Protein AF-A0A961W4B4-F1 (afdb_monomer_lite)

Foldseek 3Di:
DDDDDDPPPQPPVNVVVVLVVLVVDPVSVVVVVVVVVVVVVVVVVVVVVVVVVVVVVVVVVLCDVVLVVVLVVLVVVLVVLVVVQVVLLVVDDDDDDDCSRVVSLVVLLVVLVVLVVVLVVLLVVLVVLLVVLVVCVVVPHDVVVSVVSPVVSVVSVVVSVVVNVVSVVVNVVSVVSVVSNVVSVLVNCVSVVHPDDDPPPPDDDDD

Radius of gyration: 41.75 Å; chains: 1; bounding box: 86×38×118 Å

pLDDT: mean 77.7, std 14.87, range [37.34, 97.12]

Structure (mmCIF, N/CA/C/O backbone):
data_AF-A0A961W4B4-F1
#
_entry.id   AF-A0A961W4B4-F1
#
loop_
_atom_site.group_PDB
_atom_site.id
_atom_site.type_symbol
_atom_site.label_atom_id
_atom_site.label_alt_id
_atom_site.label_comp_id
_atom_site.label_asym_id
_atom_site.label_entity_id
_atom_site.label_seq_id
_atom_site.pdbx_PDB_ins_code
_atom_site.Cartn_x
_atom_site.Cartn_y
_atom_site.Cartn_z
_atom_site.occupancy
_atom_site.B_iso_or_equiv
_atom_site.auth_seq_id
_atom_site.auth_comp_id
_atom_site.auth_asym_id
_atom_site.auth_atom_id
_atom_site.pdbx_PDB_model_num
ATOM 1 N N . MET A 1 1 ? 47.762 -20.958 -70.626 1.00 39.66 1 MET A N 1
ATOM 2 C CA . MET A 1 1 ? 48.787 -20.246 -69.842 1.00 39.66 1 MET A CA 1
ATOM 3 C C . MET A 1 1 ? 48.505 -18.766 -70.001 1.00 39.66 1 MET A C 1
ATOM 5 O O . MET A 1 1 ? 48.803 -18.227 -71.054 1.00 39.66 1 MET A O 1
ATOM 9 N N . SER A 1 2 ? 47.820 -18.161 -69.032 1.00 39.00 2 SER A N 1
ATOM 10 C CA . SER A 1 2 ? 47.688 -16.706 -68.945 1.00 39.00 2 SER A CA 1
ATOM 11 C C . SER A 1 2 ? 48.306 -16.331 -67.612 1.00 39.00 2 SER A C 1
ATOM 13 O O . SER A 1 2 ? 47.874 -16.807 -66.566 1.00 39.00 2 SER A O 1
ATOM 15 N N . GLU A 1 3 ? 49.418 -15.629 -67.722 1.00 40.44 3 GLU A N 1
ATOM 16 C CA . GLU A 1 3 ? 50.390 -15.330 -66.686 1.00 40.44 3 GLU A CA 1
ATOM 17 C C . GLU A 1 3 ? 49.779 -14.359 -65.671 1.00 40.44 3 GLU A C 1
ATOM 19 O O . GLU A 1 3 ? 49.329 -13.267 -66.020 1.00 40.44 3 GLU A O 1
ATOM 24 N N . THR A 1 4 ? 49.699 -14.792 -64.415 1.00 46.00 4 THR A N 1
ATOM 25 C CA . THR A 1 4 ? 49.288 -13.960 -63.286 1.00 46.00 4 THR A CA 1
ATOM 26 C C . THR A 1 4 ? 50.386 -12.923 -63.053 1.00 46.00 4 THR A C 1
ATOM 28 O O . THR A 1 4 ? 51.449 -13.259 -62.536 1.00 46.00 4 THR A O 1
ATOM 31 N N . LEU A 1 5 ? 50.160 -11.676 -63.474 1.00 45.50 5 LEU A N 1
ATOM 32 C CA . LEU A 1 5 ? 51.069 -10.561 -63.193 1.00 45.50 5 LEU A CA 1
ATOM 33 C C . LEU A 1 5 ? 51.253 -10.427 -61.668 1.00 45.50 5 LEU A C 1
ATOM 35 O O . LEU A 1 5 ? 50.253 -10.403 -60.944 1.00 45.50 5 LEU A O 1
ATOM 39 N N . PRO A 1 6 ? 52.496 -10.361 -61.160 1.00 45.75 6 PRO A N 1
ATOM 40 C CA . PRO A 1 6 ? 52.741 -10.220 -59.735 1.00 45.75 6 PRO A CA 1
ATOM 41 C C . PRO A 1 6 ? 52.265 -8.838 -59.278 1.00 45.75 6 PRO A C 1
ATOM 43 O O . PRO A 1 6 ? 52.541 -7.828 -59.923 1.00 45.75 6 PRO A O 1
ATOM 46 N N . ALA A 1 7 ? 51.543 -8.794 -58.159 1.00 50.56 7 ALA A N 1
ATOM 47 C CA . ALA A 1 7 ? 51.230 -7.554 -57.463 1.00 50.56 7 ALA A CA 1
ATOM 48 C C . ALA A 1 7 ? 52.527 -6.996 -56.854 1.00 50.56 7 ALA A C 1
ATOM 50 O O . ALA A 1 7 ? 52.853 -7.258 -55.698 1.00 50.56 7 ALA A O 1
ATOM 51 N N . THR A 1 8 ? 53.309 -6.287 -57.663 1.00 54.06 8 THR A N 1
ATOM 52 C CA . THR A 1 8 ? 54.471 -5.533 -57.200 1.00 54.06 8 THR A CA 1
ATOM 53 C C . THR A 1 8 ? 53.948 -4.390 -56.340 1.00 54.06 8 THR A C 1
ATOM 55 O O . THR A 1 8 ? 53.218 -3.529 -56.828 1.00 54.06 8 THR A O 1
ATOM 58 N N . THR A 1 9 ? 54.282 -4.385 -55.053 1.00 53.09 9 THR A N 1
ATOM 59 C CA . THR A 1 9 ? 54.107 -3.214 -54.193 1.00 53.09 9 THR A CA 1
ATOM 60 C C . THR A 1 9 ? 55.017 -2.117 -54.735 1.00 53.09 9 THR A C 1
ATOM 62 O O . THR A 1 9 ? 56.206 -2.092 -54.425 1.00 53.09 9 THR A O 1
ATOM 65 N N . VAL A 1 10 ? 54.490 -1.280 -55.628 1.00 62.38 10 VAL A N 1
ATOM 66 C CA . VAL A 1 10 ? 55.180 -0.087 -56.127 1.00 62.38 10 VAL A CA 1
ATOM 67 C C . VAL A 1 10 ? 55.531 0.757 -54.901 1.00 62.38 10 VAL A C 1
ATOM 69 O O . VAL A 1 10 ? 54.637 1.085 -54.120 1.00 62.38 10 VAL A O 1
ATOM 72 N N . SER A 1 11 ? 56.823 1.026 -54.684 1.00 78.00 11 SER A N 1
ATOM 73 C CA . SER A 1 11 ? 57.262 1.920 -53.607 1.00 78.00 11 SER A CA 1
ATOM 74 C C . SER A 1 11 ? 56.666 3.312 -53.834 1.00 78.00 11 SER A C 1
ATOM 76 O O . SER A 1 11 ? 56.439 3.705 -54.978 1.00 78.00 11 SER A O 1
ATOM 78 N N . GLU A 1 12 ? 56.431 4.082 -52.772 1.00 74.81 12 GLU A N 1
ATOM 79 C CA . GLU A 1 12 ? 55.959 5.472 -52.886 1.00 74.81 12 GLU A CA 1
ATOM 80 C C . GLU A 1 12 ? 56.907 6.314 -53.769 1.00 74.81 12 GLU A C 1
ATOM 82 O O . GLU A 1 12 ? 56.460 7.134 -54.572 1.00 74.81 12 GLU A O 1
ATOM 87 N N . ASP A 1 13 ? 58.206 5.995 -53.733 1.00 79.00 13 ASP A N 1
ATOM 88 C CA . ASP A 1 13 ? 59.237 6.590 -54.592 1.00 79.00 13 ASP A CA 1
ATOM 89 C C . ASP A 1 13 ? 59.082 6.205 -56.078 1.00 79.00 13 ASP A C 1
ATOM 91 O O . ASP A 1 13 ? 59.211 7.052 -56.964 1.00 79.00 13 ASP A O 1
ATOM 95 N N . ASP A 1 14 ? 58.764 4.939 -56.372 1.00 81.12 14 ASP A N 1
ATOM 96 C CA . ASP A 1 14 ? 58.536 4.464 -57.746 1.00 81.12 14 ASP A CA 1
ATOM 97 C C . ASP A 1 14 ? 57.261 5.082 -58.331 1.00 81.12 14 ASP A C 1
ATOM 99 O O . ASP A 1 14 ? 57.201 5.420 -59.516 1.00 81.12 14 ASP A O 1
ATOM 103 N N . PHE A 1 15 ? 56.243 5.267 -57.488 1.00 82.31 15 PHE A N 1
ATOM 104 C CA . PHE A 1 15 ? 55.011 5.946 -57.861 1.00 82.31 15 PHE A CA 1
ATOM 105 C C . PHE A 1 15 ? 55.282 7.403 -58.252 1.00 82.31 15 PHE A C 1
ATOM 107 O O . PHE A 1 15 ? 54.847 7.826 -59.323 1.00 82.31 15 PHE A O 1
ATOM 114 N N . ALA A 1 16 ? 56.052 8.142 -57.446 1.00 83.88 16 ALA A N 1
ATOM 115 C CA . ALA A 1 16 ? 56.395 9.537 -57.722 1.00 83.88 16 ALA A CA 1
ATOM 116 C C . ALA A 1 16 ? 57.195 9.700 -59.029 1.00 83.88 16 ALA A C 1
ATOM 118 O O . ALA A 1 16 ? 56.953 10.633 -59.799 1.00 83.88 16 ALA A O 1
ATOM 119 N N . LEU A 1 17 ? 58.116 8.774 -59.322 1.00 87.88 17 LEU A N 1
ATOM 120 C CA . LEU A 1 17 ? 58.876 8.771 -60.579 1.00 87.88 17 LEU A CA 1
ATOM 121 C C . LEU A 1 17 ? 57.976 8.535 -61.800 1.00 87.88 17 LEU A C 1
ATOM 123 O O . LEU A 1 17 ? 58.119 9.211 -62.822 1.00 87.88 17 LEU A O 1
ATOM 127 N N . ILE A 1 18 ? 57.033 7.596 -61.697 1.00 84.25 18 ILE A N 1
ATOM 128 C CA . ILE A 1 18 ? 56.069 7.309 -62.765 1.00 84.25 18 ILE A CA 1
ATOM 129 C C . ILE A 1 18 ? 55.096 8.480 -62.939 1.00 84.25 18 ILE A C 1
ATOM 131 O O . ILE A 1 18 ? 54.813 8.878 -64.069 1.00 84.25 18 ILE A O 1
ATOM 135 N N . GLU A 1 19 ? 54.612 9.065 -61.845 1.00 84.12 19 GLU A N 1
ATOM 136 C CA . GLU A 1 19 ? 53.748 10.243 -61.870 1.00 84.12 19 GLU A CA 1
ATOM 137 C C . GLU A 1 19 ? 54.438 11.416 -62.575 1.00 84.12 19 GLU A C 1
ATOM 139 O O . GLU A 1 19 ? 53.857 12.004 -63.490 1.00 84.12 19 GLU A O 1
ATOM 144 N N . ALA A 1 20 ? 55.696 11.704 -62.225 1.00 87.06 20 ALA A N 1
ATOM 145 C CA . ALA A 1 20 ? 56.485 12.753 -62.863 1.00 87.06 20 ALA A CA 1
ATOM 146 C C . ALA A 1 20 ? 56.600 12.534 -64.381 1.00 87.06 20 ALA A C 1
ATOM 148 O O . ALA A 1 20 ? 56.299 13.444 -65.154 1.00 87.06 20 ALA A O 1
ATOM 149 N N . ALA A 1 21 ? 56.934 11.313 -64.814 1.00 88.94 21 ALA A N 1
ATOM 150 C CA . ALA A 1 21 ? 57.048 10.966 -66.232 1.00 88.94 21 ALA A CA 1
ATOM 151 C C . ALA A 1 21 ? 55.710 11.092 -66.990 1.00 88.94 21 ALA A C 1
ATOM 153 O O . ALA A 1 21 ? 55.662 11.554 -68.131 1.00 88.94 21 ALA A O 1
ATOM 154 N N . VAL A 1 22 ? 54.591 10.716 -66.363 1.00 88.50 22 VAL A N 1
ATOM 155 C CA . VAL A 1 22 ? 53.252 10.848 -66.960 1.00 88.50 22 VAL A CA 1
ATOM 156 C C . VAL A 1 22 ? 52.845 12.326 -67.064 1.00 88.50 22 VAL A C 1
ATOM 158 O O . VAL A 1 22 ? 52.266 12.733 -68.077 1.00 88.50 22 VAL A O 1
ATOM 161 N N . MET A 1 23 ? 53.197 13.150 -66.073 1.00 88.06 23 MET A N 1
ATOM 162 C CA . MET A 1 23 ? 52.884 14.583 -66.025 1.00 88.06 23 MET A CA 1
ATOM 163 C C . MET A 1 23 ? 53.633 15.427 -67.068 1.00 88.06 23 MET A C 1
ATOM 165 O O . MET A 1 23 ? 53.157 16.518 -67.399 1.00 88.06 23 MET A O 1
ATOM 169 N N . GLU A 1 24 ? 54.741 14.943 -67.641 1.00 91.31 24 GLU A N 1
ATOM 170 C CA . GLU A 1 24 ? 55.464 15.633 -68.724 1.00 91.31 24 GLU A CA 1
ATOM 171 C C . GLU A 1 24 ? 54.602 15.783 -69.988 1.00 91.31 24 GLU A C 1
ATOM 173 O O . GLU A 1 24 ? 54.614 16.821 -70.659 1.00 91.31 24 GLU A O 1
ATOM 178 N N . THR A 1 25 ? 53.768 14.784 -70.284 1.00 93.00 25 THR A N 1
ATOM 179 C CA . THR A 1 25 ? 52.943 14.767 -71.498 1.00 93.00 25 THR A CA 1
ATOM 180 C C . THR A 1 25 ? 51.547 15.342 -71.263 1.00 93.00 25 THR A C 1
ATOM 182 O O . THR A 1 25 ? 50.919 15.133 -70.226 1.00 93.00 25 THR A O 1
ATOM 185 N N . GLU A 1 26 ? 50.996 16.030 -72.265 1.00 85.06 26 GLU A N 1
ATOM 186 C CA . GLU A 1 26 ? 49.623 16.559 -72.205 1.00 85.06 26 GLU A CA 1
ATOM 187 C C . GLU A 1 26 ? 48.575 15.448 -72.034 1.00 85.06 26 GLU A C 1
ATOM 189 O O . GLU A 1 26 ? 47.623 15.578 -71.264 1.00 85.06 26 GLU A O 1
ATOM 194 N N . ARG A 1 27 ? 48.807 14.304 -72.684 1.00 88.69 27 ARG A N 1
ATOM 195 C CA . ARG A 1 27 ? 47.943 13.124 -72.605 1.00 88.69 27 ARG A CA 1
ATOM 196 C C . ARG A 1 27 ? 47.999 12.441 -71.235 1.00 88.69 27 ARG A C 1
ATOM 198 O O . ARG A 1 27 ? 46.972 11.948 -70.772 1.00 88.69 27 ARG A O 1
ATOM 205 N N . GLY A 1 28 ? 49.160 12.429 -70.582 1.00 88.56 28 GLY A N 1
ATOM 206 C CA . GLY A 1 28 ? 49.313 11.878 -69.237 1.00 88.56 28 GLY A CA 1
ATOM 207 C C . GLY A 1 28 ? 48.654 12.745 -68.163 1.00 88.56 28 GLY A C 1
ATOM 208 O O . GLY A 1 28 ? 47.918 12.215 -67.332 1.00 88.56 28 GLY A O 1
ATOM 209 N N . ARG A 1 29 ? 48.779 14.077 -68.252 1.00 89.25 29 ARG A N 1
ATOM 210 C CA . ARG A 1 29 ? 48.036 15.013 -67.383 1.00 89.25 29 ARG A CA 1
ATOM 211 C C . ARG A 1 29 ? 46.521 14.828 -67.487 1.00 89.25 29 ARG A C 1
ATOM 213 O O . ARG A 1 29 ? 45.832 14.779 -66.470 1.00 89.25 29 ARG A O 1
ATOM 220 N N . TRP A 1 30 ? 45.997 14.683 -68.707 1.00 91.12 30 TRP A N 1
ATOM 221 C CA . TRP A 1 30 ? 44.571 14.414 -68.925 1.00 91.12 30 TRP A CA 1
ATOM 222 C C . TRP A 1 30 ? 44.133 13.068 -68.328 1.00 91.12 30 TRP A C 1
ATOM 224 O O . TRP A 1 30 ? 43.097 12.998 -67.668 1.00 91.12 30 TRP A O 1
ATOM 234 N N . PHE A 1 31 ? 44.932 12.008 -68.511 1.00 90.12 31 PHE A N 1
ATOM 235 C CA . PHE A 1 31 ? 44.640 10.685 -67.957 1.00 90.12 31 PHE A CA 1
ATOM 236 C C . PHE A 1 31 ? 44.588 10.704 -66.427 1.00 90.12 31 PHE A C 1
ATOM 238 O O . PHE A 1 31 ? 43.632 10.184 -65.861 1.00 90.12 31 PHE A O 1
ATOM 245 N N . LEU A 1 32 ? 45.557 11.339 -65.759 1.00 88.81 32 LEU A N 1
ATOM 246 C CA . LEU A 1 32 ? 45.573 11.457 -64.297 1.00 88.81 32 LEU A CA 1
ATOM 247 C C . LEU A 1 32 ? 44.388 12.278 -63.776 1.00 88.81 32 LEU A C 1
ATOM 249 O O . LEU A 1 32 ? 43.757 11.886 -62.796 1.00 88.81 32 LEU A O 1
ATOM 253 N N . ALA A 1 33 ? 44.025 13.368 -64.457 1.00 85.12 33 ALA A N 1
ATOM 254 C CA . ALA A 1 33 ? 42.853 14.165 -64.099 1.00 85.12 33 ALA A CA 1
ATOM 255 C C . ALA A 1 33 ? 41.546 13.357 -64.206 1.00 85.12 33 ALA A C 1
ATOM 257 O O . ALA A 1 33 ? 40.710 13.396 -63.298 1.00 85.12 33 ALA A O 1
ATOM 258 N N . GLU A 1 34 ? 41.378 12.590 -65.286 1.00 87.06 34 GLU A N 1
ATOM 259 C CA . GLU A 1 34 ? 40.200 11.744 -65.497 1.00 87.06 34 GLU A CA 1
ATOM 260 C C . GLU A 1 34 ? 40.192 10.520 -64.565 1.00 87.06 34 GLU A C 1
ATOM 262 O O . GLU A 1 34 ? 39.139 10.157 -64.038 1.00 87.06 34 GLU A O 1
ATOM 267 N N . TYR A 1 35 ? 41.354 9.920 -64.295 1.00 84.31 35 TYR A N 1
ATOM 268 C CA . TYR A 1 35 ? 41.519 8.831 -63.330 1.00 84.31 35 TYR A CA 1
ATOM 269 C C . TYR A 1 35 ? 41.163 9.294 -61.915 1.00 84.31 35 TYR A C 1
ATOM 271 O O . TYR A 1 35 ? 40.318 8.681 -61.267 1.00 84.31 35 TYR A O 1
ATOM 279 N N . ALA A 1 36 ? 41.699 10.434 -61.469 1.00 84.06 36 ALA A N 1
ATOM 280 C CA . ALA A 1 36 ? 41.374 11.020 -60.172 1.00 84.06 36 ALA A CA 1
ATOM 281 C C . ALA A 1 36 ? 39.883 11.381 -60.063 1.00 84.06 36 ALA A C 1
ATOM 283 O O . ALA A 1 36 ? 39.277 11.192 -59.010 1.00 84.06 36 ALA A O 1
ATOM 284 N N . ARG A 1 37 ? 39.257 11.867 -61.146 1.00 83.00 37 ARG A N 1
ATOM 285 C CA . ARG A 1 37 ? 37.809 12.129 -61.178 1.00 83.00 37 ARG A CA 1
ATOM 286 C C . ARG A 1 37 ? 37.002 10.844 -60.987 1.00 83.00 37 ARG A C 1
ATOM 288 O O . ARG A 1 37 ? 36.097 10.825 -60.158 1.00 83.00 37 ARG A O 1
ATOM 295 N N . ARG A 1 38 ? 37.324 9.777 -61.725 1.00 82.62 38 ARG A N 1
ATOM 296 C CA . ARG A 1 38 ? 36.629 8.480 -61.630 1.00 82.62 38 ARG A CA 1
ATOM 297 C C . ARG A 1 38 ? 36.851 7.797 -60.285 1.00 82.62 38 ARG A C 1
ATOM 299 O O . ARG A 1 38 ? 35.891 7.269 -59.733 1.00 82.62 38 ARG A O 1
ATOM 306 N N . ASN A 1 39 ? 38.066 7.862 -59.741 1.00 81.12 39 ASN A N 1
ATOM 307 C CA . ASN A 1 39 ? 38.369 7.285 -58.436 1.00 81.12 39 ASN A CA 1
ATOM 308 C C . ASN A 1 39 ? 37.601 8.001 -57.320 1.00 81.12 39 ASN A C 1
ATOM 310 O O . ASN A 1 39 ? 36.941 7.339 -56.536 1.00 81.12 39 ASN A O 1
ATOM 314 N N . ARG A 1 40 ? 37.546 9.345 -57.327 1.00 81.62 40 ARG A N 1
ATOM 315 C CA . ARG A 1 40 ? 36.730 10.108 -56.361 1.00 81.62 40 ARG A CA 1
ATOM 316 C C . ARG A 1 40 ? 35.250 9.727 -56.395 1.00 81.62 40 ARG A C 1
ATOM 318 O O . ARG A 1 40 ? 34.621 9.656 -55.343 1.00 81.62 40 ARG A O 1
ATOM 325 N N . HIS A 1 41 ? 34.685 9.490 -57.581 1.00 76.31 41 HIS A N 1
ATOM 326 C CA . HIS A 1 41 ? 33.308 9.005 -57.697 1.00 76.31 41 HIS A CA 1
ATOM 327 C C . HIS A 1 41 ? 33.149 7.604 -57.086 1.00 76.31 41 HIS A C 1
ATOM 329 O O . HIS A 1 41 ? 32.233 7.402 -56.299 1.00 76.31 41 HIS A O 1
ATOM 335 N N . ALA A 1 42 ? 34.057 6.667 -57.376 1.00 78.50 42 ALA A N 1
ATOM 336 C CA . ALA A 1 42 ? 34.021 5.318 -56.802 1.00 78.50 42 ALA A CA 1
ATOM 337 C C . ALA A 1 42 ? 34.207 5.309 -55.270 1.00 78.50 42 ALA A C 1
ATOM 339 O O . ALA A 1 42 ? 33.522 4.567 -54.562 1.00 78.50 42 ALA A O 1
ATOM 340 N N . ASP A 1 43 ? 35.084 6.170 -54.750 1.00 82.88 43 ASP A N 1
ATOM 341 C CA . ASP A 1 43 ? 35.302 6.348 -53.312 1.00 82.88 43 ASP A CA 1
ATOM 342 C C . ASP A 1 43 ? 34.042 6.919 -52.640 1.00 82.88 43 ASP A C 1
ATOM 344 O O . ASP A 1 43 ? 33.636 6.454 -51.574 1.00 82.88 43 ASP A O 1
ATOM 348 N N . THR A 1 44 ? 33.369 7.871 -53.297 1.00 84.31 44 THR A N 1
ATOM 349 C CA . THR A 1 44 ? 32.108 8.456 -52.810 1.00 84.31 44 THR A CA 1
ATOM 350 C C . THR A 1 44 ? 30.998 7.407 -52.748 1.00 84.31 44 THR A C 1
ATOM 352 O O . THR A 1 44 ? 30.345 7.287 -51.717 1.00 84.31 44 THR A O 1
ATOM 355 N N . GLU A 1 45 ? 30.823 6.594 -53.793 1.00 85.56 45 GLU A N 1
ATOM 356 C CA . GLU A 1 45 ? 29.852 5.486 -53.804 1.00 85.56 45 GLU A CA 1
ATOM 357 C C . GLU A 1 45 ? 30.144 4.453 -52.706 1.00 85.56 45 GLU A C 1
ATOM 359 O O . GLU A 1 45 ? 29.238 3.952 -52.040 1.00 85.56 45 GLU A O 1
ATOM 364 N N . THR A 1 46 ? 31.425 4.169 -52.452 1.00 88.81 46 THR A N 1
ATOM 365 C CA . THR A 1 46 ? 31.838 3.248 -51.385 1.00 88.81 46 THR A CA 1
ATOM 366 C C . THR A 1 46 ? 31.482 3.794 -50.000 1.00 88.81 46 THR A C 1
ATOM 368 O O . THR A 1 46 ? 31.013 3.041 -49.141 1.00 88.81 46 THR A O 1
ATOM 371 N N . ILE A 1 47 ? 31.677 5.099 -49.779 1.00 87.44 47 ILE A N 1
ATOM 372 C CA . ILE A 1 47 ? 31.308 5.780 -48.533 1.00 87.44 47 ILE A CA 1
ATOM 373 C C . ILE A 1 47 ? 29.788 5.829 -48.378 1.00 87.44 47 ILE A C 1
ATOM 375 O O . ILE A 1 47 ? 29.296 5.488 -47.307 1.00 87.44 47 ILE A O 1
ATOM 379 N N . LEU A 1 48 ? 29.039 6.176 -49.427 1.00 88.81 48 LEU A N 1
ATOM 380 C CA . LEU A 1 48 ? 27.574 6.192 -49.398 1.00 88.81 48 LEU A CA 1
ATOM 381 C C . LEU A 1 48 ? 27.011 4.803 -49.079 1.00 88.81 48 LEU A C 1
ATOM 383 O O . LEU A 1 48 ? 26.227 4.665 -48.146 1.00 88.81 48 LEU A O 1
ATOM 387 N N . GLY A 1 49 ? 27.516 3.746 -49.719 1.00 90.50 49 GLY A N 1
ATOM 388 C CA . GLY A 1 49 ? 27.132 2.373 -49.379 1.00 90.50 49 GLY A CA 1
ATOM 389 C C . GLY A 1 49 ? 27.578 1.936 -47.973 1.00 90.50 49 GLY A C 1
ATOM 390 O O . GLY A 1 49 ? 26.989 1.040 -47.365 1.00 90.50 49 GLY A O 1
ATOM 391 N N . ALA A 1 50 ? 28.633 2.528 -47.405 1.00 89.50 50 ALA A N 1
ATOM 392 C CA . ALA A 1 50 ? 28.983 2.330 -45.998 1.00 89.50 50 ALA A CA 1
ATOM 393 C C . ALA A 1 50 ? 28.014 3.062 -45.057 1.00 89.50 50 ALA A C 1
ATOM 395 O O . ALA A 1 50 ? 27.604 2.465 -44.062 1.00 89.50 50 ALA A O 1
ATOM 396 N N . ILE A 1 51 ? 27.614 4.290 -45.396 1.00 87.12 51 ILE A N 1
ATOM 397 C CA . ILE A 1 51 ? 26.626 5.084 -44.657 1.00 87.12 51 ILE A CA 1
ATOM 398 C C . ILE A 1 51 ? 25.276 4.367 -44.657 1.00 87.12 51 ILE A C 1
ATOM 400 O O . ILE A 1 51 ? 24.775 4.081 -43.578 1.00 87.12 51 ILE A O 1
ATOM 404 N N . GLU A 1 52 ? 24.764 3.930 -45.808 1.00 86.50 52 GLU A N 1
ATOM 405 C CA . GLU A 1 52 ? 23.496 3.187 -45.905 1.00 86.50 52 GLU A CA 1
ATOM 406 C C . GLU A 1 52 ? 23.498 1.901 -45.057 1.00 86.50 52 GLU A C 1
ATOM 408 O O . GLU A 1 52 ? 22.515 1.553 -44.400 1.00 86.50 52 GLU A O 1
ATOM 413 N N . ARG A 1 53 ? 24.625 1.174 -45.015 1.00 85.00 53 ARG A N 1
ATOM 414 C CA . ARG A 1 53 ? 24.769 -0.020 -44.158 1.00 85.00 53 ARG A CA 1
ATOM 415 C C . ARG A 1 53 ? 24.793 0.323 -42.673 1.00 85.00 53 ARG A C 1
ATOM 417 O O . ARG A 1 53 ? 24.361 -0.502 -41.864 1.00 85.00 53 ARG A O 1
ATOM 424 N N . ILE A 1 54 ? 25.353 1.474 -42.306 1.00 82.81 54 ILE A N 1
ATOM 425 C CA . ILE A 1 54 ? 25.359 1.963 -40.927 1.00 82.81 54 ILE A CA 1
ATOM 426 C C . ILE A 1 54 ? 23.951 2.424 -40.550 1.00 82.81 54 ILE A C 1
ATOM 428 O O . ILE A 1 54 ? 23.447 1.957 -39.535 1.00 82.81 54 ILE A O 1
ATOM 432 N N . GLU A 1 55 ? 23.290 3.225 -41.384 1.00 78.75 55 GLU A N 1
ATOM 433 C CA . GLU A 1 55 ? 21.897 3.656 -41.212 1.00 78.75 55 GLU A CA 1
ATOM 434 C C . GLU A 1 55 ? 20.972 2.449 -41.025 1.00 78.75 55 GLU A C 1
ATOM 436 O O . GLU A 1 55 ? 20.321 2.320 -39.990 1.00 78.75 55 GLU A O 1
ATOM 441 N N . GLY A 1 56 ? 21.040 1.457 -41.919 1.00 75.44 56 GLY A N 1
ATOM 442 C CA . GLY A 1 56 ? 20.229 0.242 -41.812 1.00 75.44 56 GLY A CA 1
ATOM 443 C C . GLY A 1 56 ? 20.526 -0.629 -40.580 1.00 75.44 56 GLY A C 1
ATOM 444 O O . GLY A 1 56 ? 19.690 -1.447 -40.191 1.00 75.44 56 GLY A O 1
ATOM 445 N N . LYS A 1 57 ? 21.701 -0.494 -39.949 1.00 76.44 57 LYS A N 1
ATOM 446 C CA . LYS A 1 57 ? 22.023 -1.156 -38.669 1.00 76.44 57 LYS A CA 1
ATOM 447 C C . LYS A 1 57 ? 21.598 -0.323 -37.460 1.00 76.44 57 LYS A C 1
ATOM 449 O O . LYS A 1 57 ? 21.222 -0.908 -36.447 1.00 76.44 57 LYS A O 1
ATOM 454 N N . VAL A 1 58 ? 21.668 1.003 -37.555 1.00 72.50 58 VAL A N 1
ATOM 455 C CA . VAL A 1 58 ? 21.235 1.941 -36.511 1.00 72.50 58 VAL A CA 1
ATOM 456 C C . VAL A 1 58 ? 19.714 1.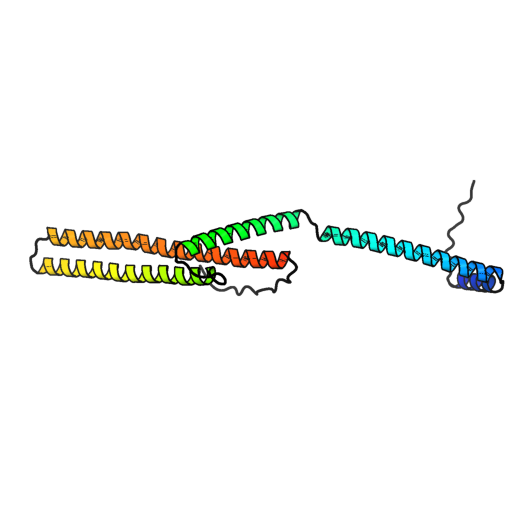898 -36.363 1.00 72.50 58 VAL A C 1
ATOM 458 O O . VAL A 1 58 ? 19.240 1.711 -35.244 1.00 72.50 58 VAL A O 1
ATOM 461 N N . ASP A 1 59 ? 18.964 1.908 -37.467 1.00 66.00 59 ASP A N 1
ATOM 462 C CA . ASP A 1 59 ? 17.498 1.784 -37.456 1.00 66.00 59 ASP A CA 1
ATOM 463 C C . ASP A 1 59 ? 17.033 0.468 -36.821 1.00 66.00 59 ASP A C 1
ATOM 465 O O . ASP A 1 59 ? 16.114 0.435 -36.003 1.00 66.00 59 ASP A O 1
ATOM 469 N N . LYS A 1 60 ? 17.723 -0.640 -37.119 1.00 61.12 60 LYS A N 1
ATOM 470 C CA . LYS A 1 60 ? 17.415 -1.955 -36.533 1.00 61.12 60 LYS A CA 1
ATOM 471 C C . LYS A 1 60 ? 17.719 -2.041 -35.038 1.00 61.12 60 LYS A C 1
ATOM 473 O O . LYS A 1 60 ? 17.089 -2.833 -34.347 1.00 61.12 60 LYS A O 1
ATOM 478 N N . LYS A 1 61 ? 18.657 -1.238 -34.526 1.00 57.44 61 LYS A N 1
ATOM 479 C CA . LYS A 1 61 ? 18.995 -1.197 -33.095 1.00 57.44 61 LYS A CA 1
ATOM 480 C C . LYS A 1 61 ? 17.923 -0.474 -32.265 1.00 57.44 61 LYS A C 1
ATOM 482 O O . LYS A 1 61 ? 17.813 -0.746 -31.075 1.00 57.44 61 LYS A O 1
ATOM 487 N N . GLY A 1 62 ? 17.126 0.401 -32.886 1.00 57.97 62 GLY A N 1
ATOM 488 C CA . GLY A 1 62 ? 15.950 1.032 -32.271 1.00 57.97 62 GLY A CA 1
ATOM 489 C C . GLY A 1 62 ? 14.682 0.166 -32.291 1.00 57.97 62 GLY A C 1
ATOM 490 O O . GLY A 1 62 ? 13.730 0.467 -31.578 1.00 57.97 62 GLY A O 1
ATOM 491 N N . ALA A 1 63 ? 14.674 -0.918 -33.071 1.00 60.56 63 ALA A N 1
ATOM 492 C CA . ALA A 1 63 ? 13.519 -1.782 -33.302 1.00 60.56 63 ALA A CA 1
ATOM 493 C C . ALA A 1 63 ? 13.770 -3.223 -32.826 1.00 60.56 63 ALA A C 1
ATOM 495 O O . ALA A 1 63 ? 13.459 -4.177 -33.540 1.00 60.56 63 ALA A O 1
ATOM 496 N N . ASP A 1 64 ? 14.359 -3.402 -31.639 1.00 74.00 64 ASP A N 1
ATOM 497 C CA . ASP A 1 64 ? 14.413 -4.730 -31.026 1.00 74.00 64 ASP A CA 1
ATOM 498 C C . ASP A 1 64 ? 12.973 -5.170 -30.675 1.00 74.00 64 ASP A C 1
ATOM 500 O O . ASP A 1 64 ? 12.323 -4.524 -29.842 1.00 74.00 64 ASP A O 1
ATOM 504 N N . PRO A 1 65 ? 12.437 -6.239 -31.296 1.00 72.56 65 PRO A N 1
ATOM 505 C CA . PRO A 1 65 ? 11.077 -6.705 -31.036 1.00 72.56 65 PRO A CA 1
ATOM 506 C C . PRO A 1 65 ? 10.853 -7.104 -29.569 1.00 72.56 65 PRO A C 1
ATOM 508 O O . PRO A 1 65 ? 9.725 -7.004 -29.083 1.00 72.56 65 PRO A O 1
ATOM 511 N N . ALA A 1 66 ? 11.902 -7.491 -28.833 1.00 76.25 66 ALA A N 1
ATOM 512 C CA . ALA A 1 66 ? 11.804 -7.746 -27.398 1.00 76.25 66 ALA A CA 1
ATOM 513 C C . ALA A 1 66 ? 11.573 -6.447 -26.608 1.00 76.25 66 ALA A C 1
ATOM 515 O O . ALA A 1 66 ? 10.708 -6.402 -25.736 1.00 76.25 66 ALA A O 1
ATOM 516 N N . ILE A 1 67 ? 12.273 -5.362 -26.959 1.00 76.56 67 ILE A N 1
ATOM 517 C CA . ILE A 1 67 ? 12.077 -4.038 -26.342 1.00 76.56 67 ILE A CA 1
ATOM 518 C C . ILE A 1 67 ? 10.695 -3.478 -26.697 1.00 76.56 67 ILE A C 1
ATOM 520 O O . ILE A 1 67 ? 10.039 -2.884 -25.843 1.00 76.56 67 ILE A O 1
ATOM 524 N N . ALA A 1 68 ? 10.217 -3.698 -27.924 1.00 77.06 68 ALA A N 1
ATOM 525 C CA . ALA A 1 68 ? 8.867 -3.311 -28.332 1.00 77.06 68 ALA A CA 1
ATOM 526 C C . ALA A 1 68 ? 7.779 -4.063 -27.542 1.00 77.06 68 ALA A C 1
ATOM 528 O O . ALA A 1 68 ? 6.800 -3.453 -27.119 1.00 77.06 68 ALA A O 1
ATOM 529 N N . THR A 1 69 ? 7.980 -5.360 -27.290 1.00 81.00 69 THR A N 1
ATOM 530 C CA . THR A 1 69 ? 7.067 -6.181 -26.474 1.00 81.00 69 THR A CA 1
ATOM 531 C C . THR A 1 69 ? 7.053 -5.707 -25.020 1.00 81.00 69 THR A C 1
ATOM 533 O O . THR A 1 69 ? 5.989 -5.448 -24.473 1.00 81.00 69 THR A O 1
ATOM 536 N N . ILE A 1 70 ? 8.227 -5.484 -24.420 1.00 81.38 70 ILE A N 1
ATOM 537 C CA . ILE A 1 70 ? 8.346 -4.968 -23.046 1.00 81.38 70 ILE A CA 1
ATOM 538 C C . ILE A 1 70 ? 7.713 -3.575 -22.919 1.00 81.38 70 ILE A C 1
ATOM 540 O O . ILE A 1 70 ? 7.035 -3.289 -21.937 1.00 81.38 70 ILE A O 1
ATOM 544 N N . ARG A 1 71 ? 7.892 -2.703 -23.920 1.00 78.31 71 ARG A N 1
ATOM 545 C CA . ARG A 1 71 ? 7.223 -1.392 -23.978 1.00 78.31 71 ARG A CA 1
ATOM 546 C C . ARG A 1 71 ? 5.702 -1.526 -23.966 1.00 78.31 71 ARG A C 1
ATOM 548 O O . ARG A 1 71 ? 5.049 -0.744 -23.284 1.00 78.31 71 ARG A O 1
ATOM 555 N N . PHE A 1 72 ? 5.161 -2.486 -24.712 1.00 81.00 72 PHE A N 1
ATOM 556 C CA . PHE A 1 72 ? 3.726 -2.752 -24.754 1.00 81.00 72 PHE A CA 1
ATOM 557 C C . PHE A 1 72 ? 3.214 -3.281 -23.406 1.00 81.00 72 PHE A C 1
ATOM 559 O O . PHE A 1 72 ? 2.283 -2.713 -22.851 1.00 81.00 72 PHE A O 1
ATOM 566 N N . GLU A 1 73 ? 3.882 -4.277 -22.818 1.00 81.62 73 GLU A N 1
ATOM 567 C CA . GLU A 1 73 ? 3.501 -4.832 -21.509 1.00 81.62 73 GLU A CA 1
ATOM 568 C C . GLU A 1 73 ? 3.562 -3.792 -20.378 1.00 81.62 73 GLU A C 1
ATOM 570 O O . GLU A 1 73 ? 2.700 -3.767 -19.502 1.00 81.62 73 GLU A O 1
ATOM 575 N N . ILE A 1 74 ? 4.557 -2.900 -20.393 1.00 82.75 74 ILE A N 1
ATOM 576 C CA . ILE A 1 74 ? 4.662 -1.811 -19.411 1.00 82.75 74 ILE A CA 1
ATOM 577 C C . ILE A 1 74 ? 3.557 -0.772 -19.621 1.00 82.75 74 ILE A C 1
ATOM 579 O O . ILE A 1 74 ? 3.035 -0.250 -18.638 1.00 82.75 74 ILE A O 1
ATOM 583 N N . ALA A 1 75 ? 3.183 -0.478 -20.869 1.00 79.38 75 ALA A N 1
ATOM 584 C CA . ALA A 1 75 ? 2.061 0.411 -21.160 1.00 79.38 75 ALA A CA 1
ATOM 585 C C . ALA A 1 75 ? 0.729 -0.188 -20.678 1.00 79.38 75 ALA A C 1
ATOM 587 O O . ALA A 1 75 ? -0.049 0.511 -20.031 1.00 79.38 75 ALA A O 1
ATOM 588 N N . ASP A 1 76 ? 0.511 -1.486 -20.901 1.00 81.94 76 ASP A N 1
ATOM 589 C CA . ASP A 1 76 ? -0.659 -2.211 -20.395 1.00 81.94 76 ASP A CA 1
ATOM 590 C C . ASP A 1 76 ? -0.702 -2.207 -18.860 1.00 81.94 76 ASP A C 1
ATOM 592 O O . ASP A 1 76 ? -1.756 -1.985 -18.255 1.00 81.94 76 ASP A O 1
ATOM 596 N N . LEU A 1 77 ? 0.447 -2.413 -18.206 1.00 82.00 77 LEU A N 1
ATOM 597 C CA . LEU A 1 77 ? 0.545 -2.366 -16.749 1.00 82.00 77 LEU A CA 1
ATOM 598 C C . LEU A 1 77 ? 0.288 -0.951 -16.211 1.00 82.00 77 LEU A C 1
ATOM 600 O O . LEU A 1 77 ? -0.405 -0.805 -15.206 1.00 82.00 77 LEU A O 1
ATOM 604 N N . ALA A 1 78 ? 0.787 0.087 -16.884 1.00 78.75 78 ALA A N 1
ATOM 605 C CA . ALA A 1 78 ? 0.505 1.478 -16.535 1.00 78.75 78 ALA A CA 1
ATOM 606 C C . ALA A 1 78 ? -0.994 1.783 -16.620 1.00 78.75 78 ALA A C 1
ATOM 608 O O . ALA A 1 78 ? -1.562 2.366 -15.701 1.00 78.75 78 ALA A O 1
ATOM 609 N N . GLU A 1 79 ? -1.652 1.328 -17.686 1.00 82.25 79 GLU A N 1
ATOM 610 C CA . GLU A 1 79 ? -3.092 1.499 -17.859 1.00 82.25 79 GLU A CA 1
ATOM 611 C C . GLU A 1 79 ? -3.889 0.735 -16.788 1.00 82.25 79 GLU A C 1
ATOM 613 O O . GLU A 1 79 ? -4.879 1.238 -16.255 1.00 82.25 79 GLU A O 1
ATOM 618 N N . ALA A 1 80 ? -3.450 -0.475 -16.427 1.00 78.62 80 ALA A N 1
ATOM 619 C CA . ALA A 1 80 ? -4.054 -1.247 -15.346 1.00 78.62 80 ALA A CA 1
ATOM 620 C C . ALA A 1 80 ? -3.917 -0.551 -13.983 1.00 78.62 80 ALA A C 1
ATOM 622 O O . ALA A 1 80 ? -4.885 -0.523 -13.222 1.00 78.62 80 ALA A O 1
ATOM 623 N N . ILE A 1 81 ? -2.756 0.044 -13.692 1.00 78.81 81 ILE A N 1
ATOM 624 C CA . ILE A 1 81 ? -2.566 0.844 -12.479 1.00 78.81 81 ILE A CA 1
ATOM 625 C C . ILE A 1 81 ? -3.458 2.083 -12.508 1.00 78.81 81 ILE A C 1
ATOM 627 O O . ILE A 1 81 ? -4.140 2.343 -11.525 1.00 78.81 81 ILE A O 1
ATOM 631 N N . GLU A 1 82 ? -3.533 2.810 -13.621 1.00 77.69 82 GLU A N 1
ATOM 632 C CA . GLU A 1 82 ? -4.363 4.016 -13.706 1.00 77.69 82 GLU A CA 1
ATOM 633 C C . GLU A 1 82 ? -5.858 3.710 -13.512 1.00 77.69 82 GLU A C 1
ATOM 635 O O . GLU A 1 82 ? -6.569 4.458 -12.836 1.00 77.69 82 GLU A O 1
ATOM 640 N N . ARG A 1 83 ? -6.332 2.558 -14.008 1.00 81.31 83 ARG A N 1
ATOM 641 C CA . ARG A 1 83 ? -7.674 2.046 -13.687 1.00 81.31 83 ARG A CA 1
ATOM 642 C C . ARG A 1 83 ? -7.847 1.803 -12.188 1.00 81.31 83 ARG A C 1
ATOM 644 O O . ARG A 1 83 ? -8.795 2.327 -11.610 1.00 81.31 83 ARG A O 1
ATOM 651 N N . ALA A 1 84 ? -6.919 1.088 -11.550 1.00 75.38 84 ALA A N 1
ATOM 652 C CA . ALA A 1 84 ? -6.974 0.828 -10.110 1.00 75.38 84 ALA A CA 1
ATOM 653 C C . ALA A 1 84 ? -6.948 2.127 -9.280 1.00 75.38 84 ALA A C 1
ATOM 655 O O . ALA A 1 84 ? -7.697 2.263 -8.316 1.00 75.38 84 ALA A O 1
ATOM 656 N N . LYS A 1 85 ? -6.148 3.122 -9.685 1.00 71.94 85 LYS A N 1
ATOM 657 C CA . LYS A 1 85 ? -6.117 4.458 -9.070 1.00 71.94 85 LYS A CA 1
ATOM 658 C C . LYS A 1 85 ? -7.456 5.176 -9.212 1.00 71.94 85 LYS A C 1
ATOM 660 O O . LYS A 1 85 ? -7.928 5.780 -8.254 1.00 71.94 85 LYS A O 1
ATOM 665 N N . SER A 1 86 ? -8.080 5.099 -10.389 1.00 73.50 86 SER A N 1
ATOM 666 C CA . SER A 1 86 ? -9.406 5.677 -10.628 1.00 73.50 86 SER A CA 1
ATOM 667 C C . SER A 1 86 ? -10.473 5.028 -9.751 1.00 73.50 86 SER A C 1
ATOM 669 O O . SER A 1 86 ? -11.296 5.734 -9.177 1.00 73.50 86 SER A O 1
ATOM 671 N N . GLU A 1 87 ? -10.436 3.704 -9.604 1.00 76.56 87 GLU A N 1
ATOM 672 C CA . GLU A 1 87 ? -11.334 2.966 -8.713 1.00 76.56 87 GLU A CA 1
ATOM 673 C C . GLU A 1 87 ? -11.129 3.376 -7.249 1.00 76.56 87 GLU A C 1
ATOM 675 O O . GLU A 1 87 ? -12.107 3.666 -6.565 1.00 76.56 87 GLU A O 1
ATOM 680 N N . ILE A 1 88 ? -9.878 3.501 -6.787 1.00 72.25 88 ILE A N 1
ATOM 681 C CA . ILE A 1 88 ? -9.554 3.985 -5.434 1.00 72.25 88 ILE A CA 1
ATOM 682 C C . ILE A 1 88 ? -10.049 5.424 -5.230 1.00 72.25 88 ILE A C 1
ATOM 684 O O . ILE A 1 88 ? -10.697 5.712 -4.228 1.00 72.25 88 ILE A O 1
ATOM 688 N N . ALA A 1 89 ? -9.818 6.318 -6.193 1.00 67.00 89 ALA A N 1
ATOM 689 C CA . ALA A 1 89 ? -10.277 7.705 -6.122 1.00 67.00 89 ALA A CA 1
ATOM 690 C C . ALA A 1 89 ? -11.814 7.823 -6.156 1.00 67.00 89 ALA A C 1
ATOM 692 O O . ALA A 1 89 ? -12.382 8.738 -5.570 1.00 67.00 89 ALA A O 1
ATOM 693 N N . GLN A 1 90 ? -12.517 6.897 -6.817 1.00 68.19 90 GLN A N 1
ATOM 694 C CA . GLN A 1 90 ? -13.985 6.857 -6.829 1.00 68.19 90 GLN A CA 1
ATOM 695 C C . GLN A 1 90 ? -14.592 6.429 -5.489 1.00 68.19 90 GLN A C 1
ATOM 697 O O . GLN A 1 90 ? -15.760 6.729 -5.240 1.00 68.19 90 GLN A O 1
ATOM 702 N N . ILE A 1 91 ? -13.823 5.780 -4.608 1.00 67.69 91 ILE A N 1
ATOM 703 C CA . ILE A 1 91 ? -14.275 5.463 -3.246 1.00 67.69 91 ILE A CA 1
ATOM 704 C C . ILE A 1 91 ? -14.494 6.757 -2.430 1.00 67.69 91 ILE A C 1
ATOM 706 O O . ILE A 1 91 ? -15.254 6.731 -1.462 1.00 67.69 91 ILE A O 1
ATOM 710 N N . GLN A 1 92 ? -13.904 7.899 -2.823 1.00 55.22 92 GLN A N 1
ATOM 711 C CA . GLN A 1 92 ? -13.975 9.163 -2.076 1.00 55.22 92 GLN A CA 1
ATOM 712 C C . GLN A 1 92 ? -14.109 10.403 -3.003 1.00 55.22 92 GLN A C 1
ATOM 714 O O . GLN A 1 92 ? -13.140 11.062 -3.354 1.00 55.22 92 GLN A O 1
ATOM 719 N N . THR A 1 93 ? -15.356 10.785 -3.314 1.00 51.88 93 THR A N 1
ATOM 720 C CA . THR A 1 93 ? -15.823 12.131 -3.762 1.00 51.88 93 THR A CA 1
ATOM 721 C C . THR A 1 93 ? -15.447 12.725 -5.148 1.00 51.88 93 THR A C 1
ATOM 723 O O . THR A 1 93 ? -14.451 12.420 -5.801 1.00 51.88 93 THR A O 1
ATOM 726 N N . GLU A 1 94 ? -16.347 13.604 -5.628 1.00 52.84 94 GLU A N 1
ATOM 727 C CA . GLU A 1 94 ? -16.341 14.315 -6.918 1.00 52.84 94 GLU A CA 1
ATOM 728 C C . GLU A 1 94 ? -15.405 15.549 -6.889 1.00 52.84 94 GLU A C 1
ATOM 730 O O . GLU A 1 94 ? -15.745 16.582 -6.317 1.00 52.84 94 GLU A O 1
ATOM 735 N N . GLY A 1 95 ? -14.236 15.492 -7.539 1.00 47.81 95 GLY A N 1
ATOM 736 C CA . GLY A 1 95 ? -13.259 16.600 -7.555 1.00 47.81 95 GLY A CA 1
ATOM 737 C C . GLY A 1 95 ? -12.217 16.489 -8.677 1.00 47.81 95 GLY A C 1
ATOM 738 O O . GLY A 1 95 ? -11.862 15.382 -9.065 1.00 47.81 95 GLY A O 1
ATOM 739 N N . LYS A 1 96 ? -11.796 17.626 -9.256 1.00 50.56 96 LYS A N 1
ATOM 740 C CA . LYS A 1 96 ? -11.162 17.793 -10.590 1.00 50.56 96 LYS A CA 1
ATOM 741 C C . LYS A 1 96 ? -9.731 17.245 -10.737 1.00 50.56 96 LYS A C 1
ATOM 743 O O . LYS A 1 96 ? -8.929 17.283 -9.820 1.00 50.56 96 LYS A O 1
ATOM 748 N N . SER A 1 97 ? -9.434 16.796 -11.958 1.00 57.81 97 SER A N 1
ATOM 749 C CA . SER A 1 97 ? -8.230 16.074 -12.386 1.00 57.81 97 SER A CA 1
ATOM 750 C C . SER A 1 97 ? -6.943 16.905 -12.442 1.00 57.81 97 SER A C 1
ATOM 752 O O . SER A 1 97 ? -6.900 17.952 -13.087 1.00 57.81 97 SER A O 1
ATOM 754 N N . GLY A 1 98 ? -5.886 16.345 -11.853 1.00 50.31 98 GLY A N 1
ATOM 755 C CA . GLY A 1 98 ? -4.490 16.754 -12.012 1.00 50.31 98 GLY A CA 1
ATOM 756 C C . GLY A 1 98 ? -3.575 16.018 -11.030 1.00 50.31 98 GLY A C 1
ATOM 757 O O . GLY A 1 98 ? -2.593 15.433 -11.462 1.00 50.31 98 GLY A O 1
ATOM 758 N N . ASP A 1 99 ? -3.988 15.946 -9.758 1.00 59.00 99 ASP A N 1
ATOM 759 C CA . ASP A 1 99 ? -3.194 15.401 -8.634 1.00 59.00 99 ASP A CA 1
ATOM 760 C C . ASP A 1 99 ? -3.957 14.335 -7.810 1.00 59.00 99 ASP A C 1
ATOM 762 O O . ASP A 1 99 ? -3.615 13.988 -6.682 1.00 59.00 99 ASP A O 1
ATOM 766 N N . ARG A 1 100 ? -5.026 13.785 -8.409 1.00 64.88 100 ARG A N 1
ATOM 767 C CA . ARG A 1 100 ? -6.064 12.970 -7.748 1.00 64.88 100 ARG A CA 1
ATOM 768 C C . ARG A 1 100 ? -5.553 11.778 -6.949 1.00 64.88 100 ARG A C 1
ATOM 770 O O . ARG A 1 100 ? -6.264 11.326 -6.064 1.00 64.88 100 ARG A O 1
ATOM 777 N N . PHE A 1 101 ? -4.415 11.197 -7.313 1.00 67.06 101 PHE A N 1
ATOM 778 C CA . PHE A 1 101 ? -3.966 9.975 -6.658 1.00 67.06 101 PHE A CA 1
ATOM 779 C C . PHE A 1 101 ? -3.102 10.238 -5.438 1.00 67.06 101 PHE A C 1
ATOM 781 O O . PHE A 1 101 ? -3.349 9.612 -4.419 1.00 67.06 101 PHE A O 1
ATOM 788 N N . ASP A 1 102 ? -2.150 11.165 -5.504 1.00 69.06 102 ASP A N 1
ATOM 789 C CA . ASP A 1 102 ? -1.358 11.522 -4.324 1.00 69.06 102 ASP A CA 1
ATOM 790 C C . ASP A 1 102 ? -2.253 12.184 -3.261 1.00 69.06 102 ASP A C 1
ATOM 792 O O . ASP A 1 102 ? -2.132 11.887 -2.068 1.00 69.06 102 ASP A O 1
ATOM 796 N N . GLU A 1 103 ? -3.237 12.979 -3.699 1.00 70.19 103 GLU A N 1
ATOM 797 C CA . GLU A 1 103 ? -4.324 13.468 -2.846 1.00 70.19 103 GLU A CA 1
ATOM 798 C C . GLU A 1 103 ? -5.146 12.306 -2.270 1.00 70.19 103 GLU A C 1
ATOM 800 O O . GLU A 1 103 ? -5.253 12.203 -1.051 1.00 70.19 103 GLU A O 1
ATOM 805 N N . ALA A 1 104 ? -5.642 11.375 -3.097 1.00 68.81 104 ALA A N 1
ATOM 806 C CA . ALA A 1 104 ? -6.422 10.231 -2.614 1.00 68.81 104 ALA A CA 1
ATOM 807 C C . ALA A 1 104 ? -5.630 9.298 -1.685 1.00 68.81 104 ALA A C 1
ATOM 809 O O . ALA A 1 104 ? -6.210 8.742 -0.762 1.00 68.81 104 ALA A O 1
ATOM 810 N N . VAL A 1 105 ? -4.323 9.115 -1.891 1.00 73.25 105 VAL A N 1
ATOM 811 C CA . VAL A 1 105 ? -3.449 8.335 -1.000 1.00 73.25 105 VAL A CA 1
ATOM 812 C C . VAL A 1 105 ? -3.328 9.033 0.348 1.00 73.25 105 VAL A C 1
ATOM 814 O O . VAL A 1 105 ? -3.524 8.394 1.378 1.00 73.25 105 VAL A O 1
ATOM 817 N N . THR A 1 106 ? -3.077 10.344 0.346 1.00 77.50 106 THR A N 1
ATOM 818 C CA . THR A 1 106 ? -3.006 11.153 1.573 1.00 77.50 106 THR A CA 1
ATOM 819 C C . THR A 1 106 ? -4.337 11.132 2.326 1.00 77.50 106 THR A C 1
ATOM 821 O O . THR A 1 106 ? -4.375 10.992 3.548 1.00 77.50 106 THR A O 1
ATOM 824 N N . GLU A 1 107 ? -5.445 11.237 1.600 1.00 74.00 107 GLU A N 1
ATOM 825 C CA . GLU A 1 107 ? -6.795 11.218 2.154 1.00 74.00 107 GLU A CA 1
ATOM 826 C C . GLU A 1 107 ? -7.165 9.823 2.677 1.00 74.00 107 GLU A C 1
ATOM 828 O O . GLU A 1 107 ? -7.788 9.693 3.729 1.00 74.00 107 GLU A O 1
ATOM 833 N N . LEU A 1 108 ? -6.704 8.759 2.018 1.00 78.19 108 LEU A N 1
ATOM 834 C CA . LEU A 1 108 ? -6.892 7.387 2.475 1.00 78.19 108 LEU A CA 1
ATOM 835 C C . LEU A 1 108 ? -6.027 7.058 3.699 1.00 78.19 108 LEU A C 1
ATOM 837 O O . LEU A 1 108 ? -6.508 6.383 4.606 1.00 78.19 108 LEU A O 1
ATOM 841 N N . ASP A 1 109 ? -4.807 7.586 3.791 1.00 80.19 109 ASP A N 1
ATOM 842 C CA . ASP A 1 109 ? -4.004 7.537 5.018 1.00 80.19 109 ASP A CA 1
ATOM 843 C C . ASP A 1 109 ? -4.689 8.285 6.167 1.00 80.19 109 ASP A C 1
ATOM 845 O O . ASP A 1 109 ? -4.715 7.787 7.299 1.00 80.19 109 ASP A O 1
ATOM 849 N N . ALA A 1 110 ? -5.302 9.439 5.881 1.00 81.56 110 ALA A N 1
ATOM 850 C CA . ALA A 1 110 ? -6.108 10.170 6.852 1.00 81.56 110 ALA A CA 1
ATOM 851 C C . ALA A 1 110 ? -7.327 9.351 7.300 1.00 81.56 110 ALA A C 1
ATOM 853 O O . ALA A 1 110 ? -7.608 9.295 8.494 1.00 81.56 110 ALA A O 1
ATOM 854 N N . ILE A 1 111 ? -8.009 8.652 6.386 1.00 80.06 111 ILE A N 1
ATOM 855 C CA . ILE A 1 111 ? -9.104 7.734 6.730 1.00 80.06 111 ILE A CA 1
ATOM 856 C C . ILE A 1 111 ? -8.599 6.621 7.640 1.00 80.06 111 ILE A C 1
ATOM 858 O O . ILE A 1 111 ? -9.198 6.417 8.691 1.00 80.06 111 ILE A O 1
ATOM 862 N N . VAL A 1 112 ? -7.502 5.938 7.283 1.00 83.31 112 VAL A N 1
ATOM 863 C CA . VAL A 1 112 ? -6.940 4.858 8.109 1.00 83.31 112 VAL A CA 1
ATOM 864 C C . VAL A 1 112 ? -6.615 5.386 9.508 1.00 83.31 112 VAL A C 1
ATOM 866 O O . VAL A 1 112 ? -7.050 4.782 10.486 1.00 83.31 112 VAL A O 1
ATOM 869 N N . SER A 1 113 ? -5.958 6.545 9.601 1.00 82.81 113 SER A N 1
ATOM 870 C CA . SER A 1 113 ? -5.646 7.226 10.864 1.00 82.81 113 SER A CA 1
ATOM 871 C C . SER A 1 113 ? -6.901 7.576 11.678 1.00 82.81 113 SER A C 1
ATOM 873 O O . SER A 1 113 ? -6.982 7.274 12.868 1.00 82.81 113 SER A O 1
ATOM 875 N N . HIS A 1 114 ? -7.936 8.134 11.043 1.00 83.94 114 HIS A N 1
ATOM 876 C CA . HIS A 1 114 ? -9.214 8.416 11.698 1.00 83.94 114 HIS A CA 1
ATOM 877 C C . HIS A 1 114 ? -9.900 7.143 12.199 1.00 83.94 114 HIS A C 1
ATOM 879 O O . HIS A 1 114 ? -10.454 7.145 13.298 1.00 83.94 114 HIS A O 1
ATOM 885 N N . THR A 1 115 ? -9.844 6.046 11.438 1.00 83.06 115 THR A N 1
ATOM 886 C CA . THR A 1 115 ? -10.335 4.751 11.920 1.00 83.06 115 THR A CA 1
ATOM 887 C C . THR A 1 115 ? -9.513 4.213 13.082 1.00 83.06 115 THR A C 1
ATOM 889 O O . THR A 1 115 ? -10.126 3.694 14.002 1.00 83.06 115 THR A O 1
ATOM 892 N N . GLU A 1 116 ? -8.183 4.346 13.084 1.00 84.25 116 GLU A N 1
ATOM 893 C CA . GLU A 1 116 ? -7.320 3.949 14.212 1.00 84.25 116 GLU A CA 1
ATOM 894 C C . GLU A 1 116 ? -7.674 4.747 15.481 1.00 84.25 116 GLU A C 1
ATOM 896 O O . GLU A 1 116 ? -7.834 4.167 16.556 1.00 84.25 116 GLU A O 1
ATOM 901 N N . GLN A 1 117 ? -7.885 6.063 15.355 1.00 85.19 117 GLN A N 1
ATOM 902 C CA . GLN A 1 117 ? -8.315 6.906 16.473 1.00 85.19 117 GLN A CA 1
ATOM 903 C C . GLN A 1 117 ? -9.698 6.492 16.996 1.00 85.19 117 GLN A C 1
ATOM 905 O O . GLN A 1 117 ? -9.868 6.308 18.200 1.00 85.19 117 GLN A O 1
ATOM 910 N N . ALA A 1 118 ? -10.676 6.306 16.104 1.00 85.38 118 ALA A N 1
ATOM 911 C CA . ALA A 1 118 ? -12.016 5.868 16.484 1.00 85.38 118 ALA A CA 1
ATOM 912 C C . ALA A 1 118 ? -11.992 4.498 17.187 1.00 85.38 118 ALA A C 1
ATOM 914 O O . ALA A 1 118 ? -12.733 4.285 18.144 1.00 85.38 118 ALA A O 1
ATOM 915 N N . THR A 1 119 ? -11.116 3.578 16.767 1.00 87.94 119 THR A N 1
ATOM 916 C CA . THR A 1 119 ? -10.889 2.310 17.479 1.00 87.94 119 THR A CA 1
ATOM 917 C C . THR A 1 119 ? -10.378 2.547 18.890 1.00 87.94 119 THR A C 1
ATOM 919 O O . THR A 1 119 ? -10.881 1.917 19.815 1.00 87.94 119 THR A O 1
ATOM 922 N N . GLY A 1 120 ? -9.420 3.459 19.073 1.00 88.50 120 GLY A N 1
ATOM 923 C CA . GLY A 1 120 ? -8.925 3.840 20.397 1.00 88.50 120 GLY A CA 1
ATOM 924 C C . GLY A 1 120 ? -10.050 4.323 21.315 1.00 88.50 120 GLY A C 1
ATOM 925 O O . GLY A 1 120 ? -10.197 3.822 22.426 1.00 88.50 120 GLY A O 1
ATOM 926 N N . GLU A 1 121 ? -10.913 5.208 20.814 1.00 91.12 121 GLU A N 1
ATOM 927 C CA . GLU A 1 121 ? -12.075 5.714 21.560 1.00 91.12 121 GLU A CA 1
ATOM 928 C C . GLU A 1 121 ? -13.075 4.595 21.921 1.00 91.12 121 GLU A C 1
ATOM 930 O O . GLU A 1 121 ? -13.628 4.579 23.024 1.00 91.12 121 GLU A O 1
ATOM 935 N N . ILE A 1 122 ? -13.291 3.624 21.025 1.00 92.12 122 ILE A N 1
ATOM 936 C CA . ILE A 1 122 ? -14.139 2.447 21.286 1.00 92.12 122 ILE A CA 1
ATOM 937 C C . ILE A 1 122 ? -13.525 1.550 22.371 1.00 92.12 122 ILE A C 1
ATOM 939 O O . ILE A 1 122 ? -14.247 1.067 23.246 1.00 92.12 122 ILE A O 1
ATOM 943 N N . LEU A 1 123 ? -12.210 1.327 22.330 1.00 92.31 123 LEU A N 1
ATOM 944 C CA . LEU A 1 123 ? -11.493 0.518 23.317 1.00 92.31 123 LEU A CA 1
ATOM 945 C C . LEU A 1 123 ? -11.544 1.163 24.709 1.00 92.31 123 LEU A C 1
ATOM 947 O O . LEU A 1 123 ? -11.865 0.479 25.678 1.00 92.31 123 LEU A O 1
ATOM 951 N N . GLU A 1 124 ? -11.340 2.479 24.804 1.00 94.06 124 GLU A N 1
ATOM 952 C CA . GLU A 1 124 ? -11.501 3.226 26.060 1.00 94.06 124 GLU A CA 1
ATOM 953 C C . GLU A 1 124 ? -12.939 3.152 26.601 1.00 94.06 124 GLU A C 1
ATOM 955 O O . GLU A 1 124 ? -13.168 3.079 27.812 1.00 94.06 124 GLU A O 1
ATOM 960 N N . ALA A 1 125 ? -13.942 3.177 25.718 1.00 94.31 125 ALA A N 1
ATOM 961 C CA . ALA A 1 125 ? -15.332 3.005 26.124 1.00 94.31 125 ALA A CA 1
ATOM 962 C C . ALA A 1 125 ? -15.592 1.593 26.678 1.00 94.31 125 ALA A C 1
ATOM 964 O O . ALA A 1 125 ? -16.310 1.457 27.670 1.00 94.31 125 ALA A O 1
ATOM 965 N N . ALA A 1 126 ? -14.992 0.558 26.081 1.00 96.19 126 ALA A N 1
ATOM 966 C CA . ALA A 1 126 ? -15.065 -0.812 26.585 1.00 96.19 126 ALA A CA 1
ATOM 967 C C . ALA A 1 126 ? -14.392 -0.956 27.961 1.00 96.19 126 ALA A C 1
ATOM 969 O O . ALA A 1 126 ? -14.974 -1.577 28.850 1.00 96.19 126 ALA A O 1
ATOM 970 N N . GLU A 1 127 ? -13.243 -0.308 28.179 1.00 95.62 127 GLU A N 1
ATOM 971 C CA . GLU A 1 127 ? -12.575 -0.273 29.491 1.00 95.62 127 GLU A CA 1
ATOM 972 C C . GLU A 1 127 ? -13.477 0.356 30.557 1.00 95.62 127 GLU A C 1
ATOM 974 O O . GLU A 1 127 ? -13.714 -0.236 31.611 1.00 95.62 127 GLU A O 1
ATOM 979 N N . LYS A 1 128 ? -14.088 1.508 30.254 1.00 96.00 128 LYS A N 1
ATOM 980 C CA . LYS A 1 128 ? -15.054 2.154 31.159 1.00 96.00 128 LYS A CA 1
ATOM 981 C C . LYS A 1 128 ? -16.259 1.269 31.470 1.00 96.00 128 LYS A C 1
ATOM 983 O O . LYS A 1 128 ? -16.759 1.304 32.592 1.00 96.00 128 LYS A O 1
ATOM 988 N N . ILE A 1 129 ? -16.746 0.485 30.505 1.00 95.69 129 ILE A N 1
ATOM 989 C CA . ILE A 1 129 ? -17.842 -0.466 30.741 1.00 95.69 129 ILE A CA 1
ATOM 990 C C . ILE A 1 129 ? -17.430 -1.506 31.791 1.00 95.69 129 ILE A C 1
ATOM 992 O O . ILE A 1 129 ? -18.214 -1.765 32.706 1.00 95.69 129 ILE A O 1
ATOM 996 N N . GLN A 1 130 ? -16.212 -2.049 31.711 1.00 96.62 130 GLN A N 1
ATOM 997 C CA . GLN A 1 130 ? -15.707 -3.012 32.698 1.00 96.62 130 GLN A CA 1
ATOM 998 C C . GLN A 1 130 ? -15.479 -2.375 34.071 1.00 96.62 130 GLN A C 1
ATOM 1000 O O . GLN A 1 130 ? -15.860 -2.956 35.085 1.00 96.62 130 GLN A O 1
ATOM 1005 N N . GLU A 1 131 ? -14.932 -1.158 34.134 1.00 97.12 131 GLU A N 1
ATOM 1006 C CA . GLU A 1 131 ? -14.779 -0.427 35.402 1.00 97.12 131 GLU A CA 1
ATOM 1007 C C . GLU A 1 131 ? -16.133 -0.194 36.094 1.00 97.12 131 GLU A C 1
ATOM 1009 O O . GLU A 1 131 ? -16.273 -0.373 37.310 1.00 97.12 131 GLU A O 1
ATOM 1014 N N . ILE A 1 132 ? -17.159 0.169 35.317 1.00 95.31 132 ILE A N 1
ATOM 1015 C CA . ILE A 1 132 ? -18.526 0.336 35.817 1.00 95.31 132 ILE A CA 1
ATOM 1016 C C . ILE A 1 132 ? -19.101 -1.011 36.269 1.00 95.31 132 ILE A C 1
ATOM 1018 O O . ILE A 1 132 ? -19.710 -1.070 37.337 1.00 95.31 132 ILE A O 1
ATOM 1022 N N . ALA A 1 133 ? -18.906 -2.087 35.503 1.00 95.81 133 ALA A N 1
ATOM 1023 C CA . ALA A 1 133 ? -19.369 -3.428 35.861 1.00 95.81 133 ALA A CA 1
ATOM 1024 C C . ALA A 1 133 ? -18.744 -3.908 37.179 1.00 95.81 133 ALA A C 1
ATOM 1026 O O . ALA A 1 133 ? -19.450 -4.383 38.070 1.00 95.81 133 ALA A O 1
ATOM 1027 N N . TRP A 1 134 ? -17.438 -3.697 37.348 1.00 96.44 134 TRP A N 1
ATOM 1028 C CA . TRP A 1 134 ? -16.722 -3.983 38.587 1.00 96.44 134 TRP A CA 1
ATOM 1029 C C . TRP A 1 134 ? -17.271 -3.167 39.764 1.00 96.44 134 TRP A C 1
ATOM 1031 O O . TRP A 1 134 ? -17.627 -3.734 40.797 1.00 96.44 134 TRP A O 1
ATOM 1041 N N . THR A 1 135 ? -17.454 -1.857 39.582 1.00 96.31 135 THR A N 1
ATOM 1042 C CA . THR A 1 135 ? -18.022 -0.972 40.614 1.00 96.31 135 THR A CA 1
ATOM 1043 C C . THR A 1 135 ? -19.447 -1.388 40.999 1.00 96.31 135 THR A C 1
ATOM 1045 O O . THR A 1 135 ? -19.822 -1.350 42.172 1.00 96.31 135 THR A O 1
ATOM 1048 N N . LEU A 1 136 ? -20.273 -1.798 40.033 1.00 94.56 136 LEU A N 1
ATOM 1049 C CA . LEU A 1 136 ? -21.621 -2.310 40.290 1.00 94.56 136 LEU A CA 1
ATOM 1050 C C . LEU A 1 136 ? -21.579 -3.591 41.126 1.00 94.56 136 LEU A C 1
ATOM 1052 O O . LEU A 1 136 ? -22.351 -3.718 42.080 1.00 94.56 136 LEU A O 1
ATOM 1056 N N . ARG A 1 137 ? -20.654 -4.500 40.804 1.00 94.75 137 ARG A N 1
ATOM 1057 C CA . ARG A 1 137 ? -20.438 -5.743 41.549 1.00 94.75 137 ARG A CA 1
ATOM 1058 C C . ARG A 1 137 ? -20.073 -5.460 43.007 1.00 94.75 137 ARG A C 1
ATOM 1060 O O . ARG A 1 137 ? -20.684 -6.029 43.909 1.00 94.75 137 ARG A O 1
ATOM 1067 N N . GLU A 1 138 ? -19.161 -4.518 43.253 1.00 96.25 138 GLU A N 1
ATOM 1068 C CA . GLU A 1 138 ? -18.777 -4.111 44.615 1.00 96.25 138 GLU A CA 1
ATOM 1069 C C . GLU A 1 138 ? -19.930 -3.486 45.411 1.00 96.25 138 GLU A C 1
ATOM 1071 O O . GLU A 1 138 ? -20.033 -3.679 46.623 1.00 96.25 138 GLU A O 1
ATOM 1076 N N . ASN A 1 139 ? -20.838 -2.779 44.736 1.00 96.00 139 ASN A N 1
ATOM 1077 C CA . ASN A 1 139 ? -22.021 -2.175 45.352 1.00 96.00 139 ASN A CA 1
ATOM 1078 C C . ASN A 1 139 ? -23.203 -3.153 45.518 1.00 96.00 139 ASN A C 1
ATOM 1080 O O . ASN A 1 139 ? -24.294 -2.738 45.919 1.00 96.00 139 ASN A O 1
ATOM 1084 N N . GLY A 1 140 ? -23.006 -4.447 45.243 1.00 94.75 140 GLY A N 1
ATOM 1085 C CA . GLY A 1 140 ? -24.000 -5.498 45.473 1.00 94.75 140 GLY A CA 1
ATOM 1086 C C . GLY A 1 140 ? -25.004 -5.698 44.334 1.00 94.75 140 GLY A C 1
ATOM 1087 O O . GLY A 1 140 ? -26.076 -6.265 44.563 1.00 94.75 140 GLY A O 1
ATOM 1088 N N . ALA A 1 141 ? -24.693 -5.240 43.117 1.00 95.19 141 ALA A N 1
ATOM 1089 C CA . ALA A 1 141 ? -25.469 -5.607 41.936 1.00 95.19 141 ALA A CA 1
ATOM 1090 C C . ALA A 1 141 ? -25.366 -7.126 41.658 1.00 95.19 141 ALA A C 1
ATOM 1092 O O . ALA A 1 141 ? -24.369 -7.750 42.020 1.00 95.19 141 ALA A O 1
ATOM 1093 N N . PRO A 1 142 ? -26.366 -7.747 41.002 1.00 95.38 142 PRO A N 1
ATOM 1094 C CA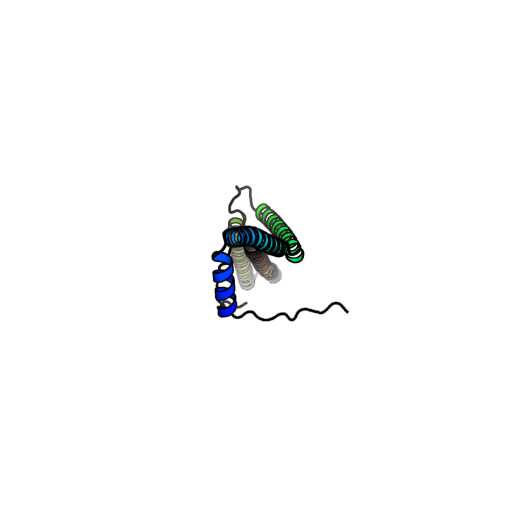 . PRO A 1 142 ? -26.298 -9.166 40.658 1.00 95.38 142 PRO A CA 1
ATOM 1095 C C . PRO A 1 142 ? -25.126 -9.480 39.716 1.00 95.38 142 PRO A C 1
ATOM 1097 O O . PRO A 1 142 ? -25.002 -8.858 38.657 1.00 95.38 142 PRO A O 1
ATOM 1100 N N . ASP A 1 143 ? -24.332 -10.500 40.060 1.00 93.44 143 ASP A N 1
ATOM 1101 C CA . ASP A 1 143 ? -23.164 -10.939 39.279 1.00 93.44 143 ASP A CA 1
ATOM 1102 C C . ASP A 1 143 ? -23.503 -11.209 37.810 1.00 93.44 143 ASP A C 1
ATOM 1104 O O . ASP A 1 143 ? -22.759 -10.804 36.924 1.00 93.44 143 ASP A O 1
ATOM 1108 N N . SER A 1 144 ? -24.681 -11.779 37.534 1.00 95.06 144 SER A N 1
ATOM 1109 C CA . SER A 1 144 ? -25.116 -12.103 36.173 1.00 95.06 144 SER A CA 1
ATOM 1110 C C . SER A 1 144 ? -25.180 -10.894 35.237 1.00 95.06 144 SER A C 1
ATOM 1112 O O . SER A 1 144 ? -24.986 -11.047 34.039 1.00 95.06 144 SER A O 1
ATOM 1114 N N . PHE A 1 145 ? -25.489 -9.696 35.748 1.00 93.00 145 PHE A N 1
ATOM 1115 C CA . PHE A 1 145 ? -25.491 -8.485 34.919 1.00 93.00 145 PHE A CA 1
ATOM 1116 C C . PHE A 1 145 ? -24.078 -7.956 34.686 1.00 93.00 145 PHE A C 1
ATOM 1118 O O . PHE A 1 145 ? -23.793 -7.455 33.602 1.00 93.00 145 PHE A O 1
ATOM 1125 N N . CYS A 1 146 ? -23.203 -8.084 35.683 1.00 94.94 146 CYS A N 1
ATOM 1126 C CA . CYS A 1 146 ? -21.810 -7.666 35.578 1.00 94.94 146 CYS A CA 1
ATOM 1127 C C . CYS A 1 146 ? -21.051 -8.568 34.593 1.00 94.94 146 CYS A C 1
ATOM 1129 O O . CYS A 1 146 ? -20.370 -8.057 33.714 1.00 94.94 146 CYS A O 1
ATOM 1131 N N . ASP A 1 147 ? -21.278 -9.884 34.656 1.00 95.25 147 ASP A N 1
ATOM 1132 C CA . ASP A 1 147 ? -20.695 -10.860 33.726 1.00 95.25 147 ASP A CA 1
ATOM 1133 C C . ASP A 1 147 ? -21.099 -10.564 32.269 1.00 95.2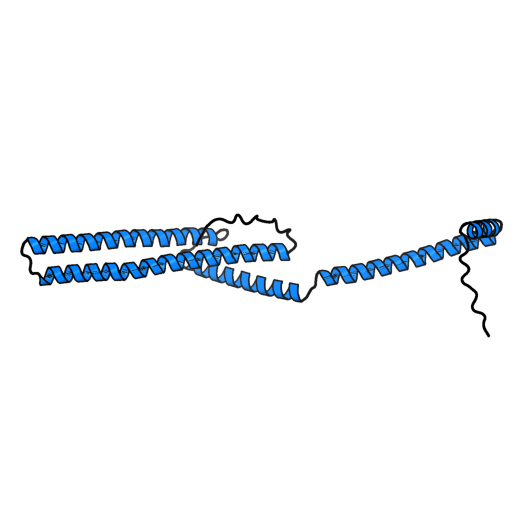5 147 ASP A C 1
ATOM 1135 O O . ASP A 1 147 ? -20.267 -10.618 31.370 1.00 95.25 147 ASP A O 1
ATOM 1139 N N . ILE A 1 148 ? -22.357 -10.167 32.023 1.00 96.12 148 ILE A N 1
ATOM 1140 C CA . ILE A 1 148 ? -22.809 -9.766 30.679 1.00 96.12 148 ILE A CA 1
ATOM 1141 C C . ILE A 1 148 ? -22.048 -8.527 30.185 1.00 96.12 148 ILE A C 1
ATOM 1143 O O . ILE A 1 148 ? -21.691 -8.467 29.010 1.00 96.12 148 ILE A O 1
ATOM 1147 N N . LEU A 1 149 ? -21.806 -7.532 31.044 1.00 94.94 149 LEU A N 1
ATOM 1148 C CA . LEU A 1 149 ? -21.050 -6.332 30.667 1.00 94.94 149 LEU A CA 1
ATOM 1149 C C . LEU A 1 149 ? -19.586 -6.667 30.352 1.00 94.94 149 LEU A C 1
ATOM 1151 O O . LEU A 1 149 ? -19.064 -6.196 29.340 1.00 94.94 149 LEU A O 1
ATOM 1155 N N . ASP A 1 150 ? -18.962 -7.519 31.167 1.00 95.25 150 ASP A N 1
ATOM 1156 C CA . ASP A 1 150 ? -17.591 -7.996 30.964 1.00 95.25 150 ASP A CA 1
ATOM 1157 C C . ASP A 1 150 ? -17.457 -8.787 29.648 1.00 95.25 150 ASP A C 1
ATOM 1159 O O . ASP A 1 150 ? -16.523 -8.566 28.867 1.00 95.25 150 ASP A O 1
ATOM 1163 N N . ASP A 1 151 ? -18.430 -9.652 29.348 1.00 95.94 151 ASP A N 1
ATOM 1164 C CA . ASP A 1 151 ? -18.495 -10.402 28.092 1.00 95.94 151 ASP A CA 1
ATOM 1165 C C . ASP A 1 151 ? -18.651 -9.471 26.879 1.00 95.94 151 ASP A C 1
ATOM 1167 O O . ASP A 1 151 ? -18.007 -9.677 25.847 1.00 95.94 151 ASP A O 1
ATOM 1171 N N . GLN A 1 152 ? -19.483 -8.427 26.982 1.00 95.75 152 GLN A N 1
ATOM 1172 C CA . GLN A 1 152 ? -19.656 -7.450 25.901 1.00 95.75 152 GLN A CA 1
ATOM 1173 C C . GLN A 1 152 ? -18.384 -6.631 25.657 1.00 95.75 152 GLN A C 1
ATOM 1175 O O . GLN A 1 152 ? -17.986 -6.469 24.503 1.00 95.75 152 GLN A O 1
ATOM 1180 N N . ALA A 1 153 ? -17.702 -6.174 26.709 1.00 95.69 153 ALA A N 1
ATOM 1181 C CA . ALA A 1 153 ? -16.417 -5.490 26.569 1.00 95.69 153 ALA A CA 1
ATOM 1182 C C . ALA A 1 153 ? -15.360 -6.400 25.916 1.00 95.69 153 ALA A C 1
ATOM 1184 O O . ALA A 1 153 ? -14.662 -5.989 24.989 1.00 95.69 153 ALA A O 1
ATOM 1185 N N . THR A 1 154 ? -15.322 -7.679 26.304 1.00 94.00 154 THR A N 1
ATOM 1186 C CA . THR A 1 154 ? -14.431 -8.690 25.708 1.00 94.00 154 THR A CA 1
ATOM 1187 C C . THR A 1 154 ? -14.695 -8.903 24.214 1.00 94.00 154 THR A C 1
ATOM 1189 O O . THR A 1 154 ? -13.759 -9.022 23.411 1.00 94.00 154 THR A O 1
ATOM 1192 N N . GLN A 1 155 ? -15.967 -8.912 23.806 1.00 94.38 155 GLN A N 1
ATOM 1193 C CA . GLN A 1 155 ? -16.341 -8.986 22.392 1.00 94.38 155 GLN A CA 1
ATOM 1194 C C . GLN A 1 155 ? -15.894 -7.743 21.616 1.00 94.38 155 GLN A C 1
ATOM 1196 O O . GLN A 1 155 ? -15.397 -7.887 20.497 1.00 94.38 155 GLN A O 1
ATOM 1201 N N . ILE A 1 156 ? -16.003 -6.550 22.211 1.00 93.12 156 ILE A N 1
ATOM 1202 C CA . ILE A 1 156 ? -15.522 -5.303 21.603 1.00 93.12 156 ILE A CA 1
ATOM 1203 C C . ILE A 1 156 ? -14.004 -5.363 21.384 1.00 93.12 156 ILE A C 1
ATOM 1205 O O . ILE A 1 156 ? -13.559 -5.139 20.258 1.00 93.12 156 ILE A O 1
ATOM 1209 N N . TYR A 1 157 ? -13.213 -5.764 22.389 1.00 91.94 157 TYR A N 1
ATOM 1210 C CA . TYR A 1 157 ? -11.757 -5.926 22.236 1.00 91.94 157 TYR A CA 1
ATOM 1211 C C . TYR A 1 157 ? -11.396 -6.862 21.084 1.00 91.94 157 TYR A C 1
ATOM 1213 O O . TYR A 1 157 ? -10.541 -6.553 20.251 1.00 91.94 157 TYR A O 1
ATOM 1221 N N . THR A 1 158 ? -12.086 -8.000 21.013 1.00 88.50 158 THR A N 1
ATOM 1222 C CA . THR A 1 158 ? -11.849 -9.003 19.974 1.00 88.50 158 THR A CA 1
ATOM 1223 C C . THR A 1 158 ? -12.177 -8.448 18.586 1.00 88.50 158 THR A C 1
ATOM 1225 O O . THR A 1 158 ? -11.396 -8.626 17.653 1.00 88.50 158 THR A O 1
ATOM 1228 N N . ALA A 1 159 ? -13.300 -7.741 18.440 1.00 86.81 159 ALA A N 1
ATOM 1229 C CA . ALA A 1 159 ? -13.707 -7.137 17.175 1.00 86.81 159 ALA A CA 1
ATOM 1230 C C . ALA A 1 159 ? -12.729 -6.042 16.710 1.00 86.81 159 ALA A C 1
ATOM 1232 O O . ALA A 1 159 ? -12.329 -6.026 15.543 1.00 86.81 159 ALA A O 1
ATOM 1233 N N . CYS A 1 160 ? -12.290 -5.174 17.623 1.00 89.12 160 CYS A N 1
ATOM 1234 C CA . CYS A 1 160 ? -11.334 -4.105 17.335 1.00 89.12 160 CYS A CA 1
ATOM 1235 C C . CYS A 1 160 ? -9.940 -4.641 16.962 1.00 89.12 160 CYS A C 1
ATOM 1237 O O . CYS A 1 160 ? -9.293 -4.085 16.076 1.00 89.12 160 CYS A O 1
ATOM 1239 N N . SER A 1 161 ? -9.498 -5.765 17.539 1.00 83.25 161 SER A N 1
ATOM 1240 C CA . SER A 1 161 ? -8.222 -6.401 17.169 1.00 83.25 161 SE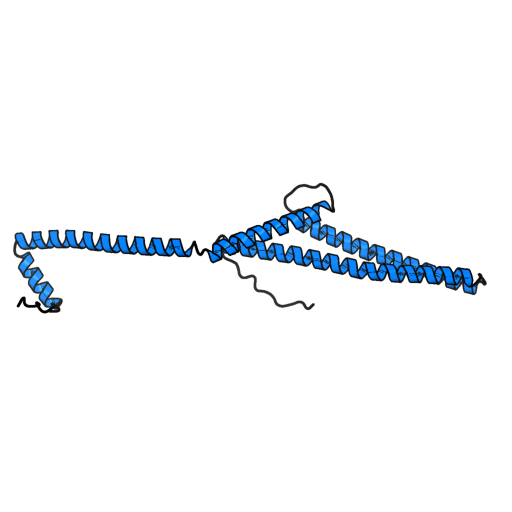R A CA 1
ATOM 1241 C C . SER A 1 161 ? -8.175 -6.840 15.694 1.00 83.25 161 SER A C 1
ATOM 1243 O O . SER A 1 161 ? -7.152 -6.679 15.027 1.00 83.25 161 SER A O 1
ATOM 1245 N N . PHE A 1 162 ? -9.288 -7.333 15.135 1.00 76.19 162 PHE A N 1
ATOM 1246 C CA . PHE A 1 162 ? -9.362 -7.668 13.705 1.00 76.19 162 PHE A CA 1
ATOM 1247 C C . PHE A 1 162 ? -9.383 -6.430 12.797 1.00 76.19 162 PHE A C 1
ATOM 1249 O O . PHE A 1 162 ? -8.911 -6.487 11.654 1.00 76.19 162 PHE A O 1
ATOM 1256 N N . GLN A 1 163 ? -9.920 -5.313 13.290 1.00 79.50 163 GLN A N 1
ATOM 1257 C CA . GLN A 1 163 ? -9.941 -4.053 12.555 1.00 79.50 163 GLN A CA 1
ATOM 1258 C C . GLN A 1 163 ? -8.530 -3.470 12.404 1.00 79.50 163 GLN A C 1
ATOM 1260 O O . GLN A 1 163 ? -8.180 -3.054 11.301 1.00 79.50 163 GLN A O 1
ATOM 1265 N N . ASP A 1 164 ? -7.707 -3.511 13.455 1.00 78.38 164 ASP A N 1
ATOM 1266 C CA . ASP A 1 164 ? -6.319 -3.023 13.420 1.00 78.38 164 ASP A CA 1
ATOM 1267 C C . ASP A 1 164 ? -5.495 -3.719 12.315 1.00 78.38 164 ASP A C 1
ATOM 1269 O O . ASP A 1 164 ? -4.901 -3.079 11.444 1.00 78.38 164 ASP A O 1
ATOM 1273 N N . ILE A 1 165 ? -5.594 -5.051 12.224 1.00 70.56 165 ILE A N 1
ATOM 1274 C CA . ILE A 1 165 ? -4.942 -5.839 11.161 1.00 70.56 165 ILE A CA 1
ATOM 1275 C C . ILE A 1 165 ? -5.440 -5.429 9.764 1.00 70.56 165 ILE A C 1
ATOM 1277 O O . ILE A 1 165 ? -4.678 -5.438 8.79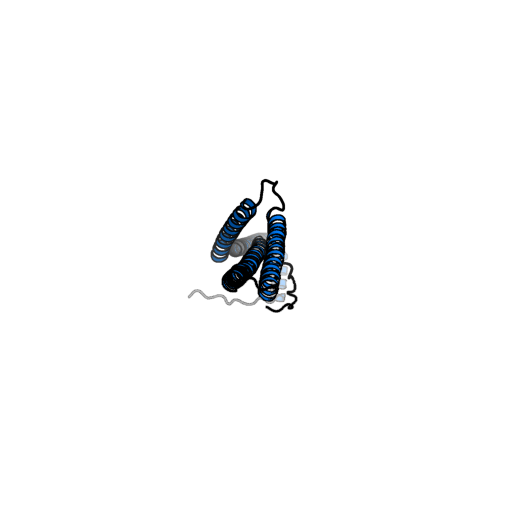1 1.00 70.56 165 ILE A O 1
ATOM 1281 N N . THR A 1 166 ? -6.722 -5.085 9.639 1.00 73.38 166 THR A N 1
ATOM 1282 C CA . THR A 1 166 ? -7.317 -4.667 8.364 1.00 73.38 166 THR A CA 1
ATOM 1283 C C . THR A 1 166 ? -6.838 -3.271 7.957 1.00 73.38 166 THR A C 1
ATOM 1285 O O . THR A 1 166 ? -6.497 -3.073 6.789 1.00 73.38 166 THR A O 1
ATOM 1288 N N . GLY A 1 167 ? -6.724 -2.331 8.902 1.00 77.00 167 GLY A N 1
ATOM 1289 C CA . GLY A 1 167 ? -6.179 -0.989 8.667 1.00 77.00 167 GLY A CA 1
ATOM 1290 C C . GLY A 1 167 ? -4.735 -1.028 8.159 1.00 77.00 167 GLY A C 1
ATOM 1291 O O . GLY A 1 167 ? -4.427 -0.470 7.103 1.00 77.00 167 GLY A O 1
ATOM 1292 N N . GLN A 1 168 ? -3.875 -1.801 8.829 1.00 75.56 168 GLN A N 1
ATOM 1293 C CA . GLN A 1 168 ? -2.469 -1.970 8.438 1.00 75.56 168 GLN A CA 1
ATOM 1294 C C . GLN A 1 168 ? -2.312 -2.603 7.047 1.00 75.56 168 GLN A C 1
ATOM 1296 O O . GLN A 1 168 ? -1.477 -2.180 6.242 1.00 75.56 168 GLN A O 1
ATOM 1301 N N . ARG A 1 169 ? -3.127 -3.618 6.728 1.00 78.81 169 ARG A N 1
ATOM 1302 C CA . ARG A 1 169 ? -3.104 -4.269 5.408 1.00 78.81 169 ARG A CA 1
ATOM 1303 C C . ARG A 1 169 ? -3.513 -3.312 4.296 1.00 78.81 169 ARG A C 1
ATOM 1305 O O . ARG A 1 169 ? -2.850 -3.298 3.262 1.00 78.81 169 ARG A O 1
ATOM 1312 N N . THR A 1 170 ? -4.551 -2.508 4.513 1.00 77.69 170 THR A N 1
ATOM 1313 C CA . THR A 1 170 ? -5.002 -1.499 3.545 1.00 77.69 170 THR A CA 1
ATOM 1314 C C . THR A 1 170 ? -3.899 -0.479 3.266 1.00 77.69 170 THR A C 1
ATOM 1316 O O . THR A 1 170 ? -3.541 -0.286 2.105 1.00 77.69 170 THR A O 1
ATOM 1319 N N . ARG A 1 171 ? -3.268 0.071 4.315 1.00 79.81 171 ARG A N 1
ATOM 1320 C CA . ARG A 1 171 ? -2.123 0.992 4.191 1.00 79.81 171 ARG A CA 1
ATOM 1321 C C . ARG A 1 171 ? -0.978 0.371 3.377 1.00 79.81 171 ARG A C 1
ATOM 1323 O O . ARG A 1 171 ? -0.435 0.988 2.464 1.00 79.81 171 ARG A O 1
ATOM 1330 N N . LYS A 1 172 ? -0.654 -0.902 3.632 1.00 80.69 172 LYS A N 1
ATOM 1331 C CA . LYS A 1 172 ? 0.389 -1.626 2.886 1.00 80.69 172 LYS A CA 1
ATOM 1332 C C . LYS A 1 172 ? 0.047 -1.816 1.406 1.00 80.69 172 LYS A C 1
ATOM 1334 O O . LYS A 1 172 ? 0.927 -1.650 0.565 1.00 80.69 172 LYS A O 1
ATOM 1339 N N . VAL A 1 173 ? -1.198 -2.165 1.078 1.00 82.94 173 VAL A N 1
ATOM 1340 C CA . VAL A 1 173 ? -1.646 -2.326 -0.317 1.00 82.94 173 VAL A CA 1
ATOM 1341 C C . VAL A 1 173 ? -1.508 -1.011 -1.080 1.00 82.94 173 VAL A C 1
ATOM 1343 O O . VAL A 1 173 ? -0.959 -1.000 -2.179 1.00 82.94 173 VAL A O 1
ATOM 1346 N N . VAL A 1 174 ? -1.933 0.095 -0.474 1.00 80.38 174 VAL A N 1
ATOM 1347 C CA . VAL A 1 174 ? -1.889 1.431 -1.083 1.00 80.38 174 VAL A CA 1
ATOM 1348 C C . VAL A 1 17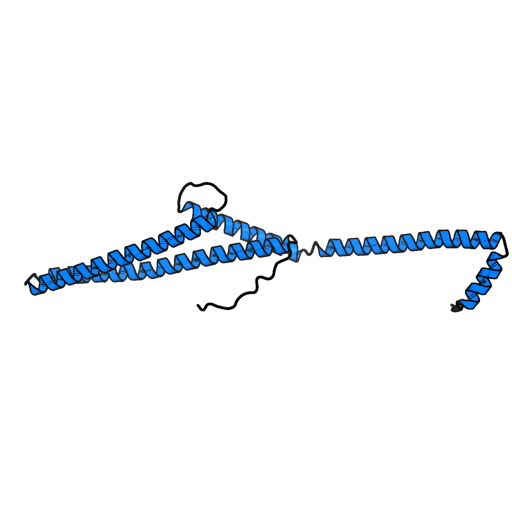4 ? -0.447 1.844 -1.369 1.00 80.38 174 VAL A C 1
ATOM 1350 O O . VAL A 1 174 ? -0.122 2.192 -2.502 1.00 80.38 174 VAL A O 1
ATOM 1353 N N . ASN A 1 175 ? 0.451 1.658 -0.399 1.00 80.75 175 ASN A N 1
ATOM 1354 C CA . ASN A 1 175 ? 1.878 1.934 -0.572 1.00 80.75 175 ASN A CA 1
ATOM 1355 C C . ASN A 1 175 ? 2.516 1.127 -1.711 1.00 80.75 175 ASN A C 1
ATOM 1357 O O . ASN A 1 175 ? 3.354 1.649 -2.452 1.00 80.75 175 ASN A O 1
ATOM 1361 N N . VAL A 1 176 ? 2.120 -0.140 -1.879 1.00 83.31 176 VAL A N 1
ATOM 1362 C CA . VAL A 1 176 ? 2.602 -0.982 -2.984 1.00 83.31 176 VAL A CA 1
ATOM 1363 C C . VAL A 1 176 ? 2.104 -0.457 -4.330 1.00 83.31 176 VAL A C 1
ATOM 1365 O O . VAL A 1 176 ? 2.895 -0.389 -5.270 1.00 83.31 176 VAL A O 1
ATOM 1368 N N . VAL A 1 177 ? 0.837 -0.044 -4.433 1.00 81.88 177 VAL A N 1
ATOM 1369 C CA . VAL A 1 177 ? 0.284 0.533 -5.670 1.00 81.88 177 VAL A CA 1
ATOM 1370 C C . VAL A 1 177 ? 1.032 1.814 -6.051 1.00 81.88 177 VAL A C 1
ATOM 1372 O O . VAL A 1 177 ? 1.509 1.916 -7.183 1.00 81.88 177 VAL A O 1
ATOM 1375 N N . SER A 1 178 ? 1.247 2.736 -5.107 1.00 78.50 178 SER A N 1
ATOM 1376 C CA . SER A 1 178 ? 2.003 3.974 -5.358 1.00 78.50 178 SER A CA 1
ATOM 1377 C C . SER A 1 178 ? 3.469 3.709 -5.723 1.00 78.50 178 SER A C 1
ATOM 1379 O O . SER A 1 178 ? 4.061 4.410 -6.546 1.00 78.50 178 SER A O 1
ATOM 1381 N N . TYR A 1 179 ? 4.089 2.684 -5.131 1.00 80.06 179 TYR A N 1
ATOM 1382 C CA . TYR A 1 179 ? 5.446 2.277 -5.494 1.00 80.06 179 TYR A CA 1
ATOM 1383 C C . TYR A 1 179 ? 5.522 1.741 -6.930 1.00 80.06 179 TYR A C 1
ATOM 1385 O O . TYR A 1 179 ? 6.415 2.136 -7.688 1.00 80.06 179 TYR A O 1
ATOM 1393 N N . LEU A 1 180 ? 4.591 0.858 -7.309 1.00 77.94 180 LEU A N 1
ATOM 1394 C CA . LEU A 1 180 ? 4.532 0.284 -8.652 1.00 77.94 180 LEU A CA 1
ATOM 1395 C C . LEU A 1 180 ? 4.315 1.367 -9.708 1.00 77.94 180 LEU A C 1
ATOM 1397 O O . LEU A 1 180 ? 5.023 1.371 -10.712 1.00 77.94 180 LEU A O 1
ATOM 1401 N N . GLU A 1 181 ? 3.427 2.324 -9.451 1.00 79.00 181 GLU A N 1
ATOM 1402 C CA . GLU A 1 181 ? 3.209 3.473 -10.328 1.00 79.00 181 GLU A CA 1
ATOM 1403 C C . GLU A 1 181 ? 4.508 4.244 -10.595 1.00 79.00 181 GLU A C 1
ATOM 1405 O O . GLU A 1 181 ? 4.926 4.388 -11.747 1.00 79.00 181 GLU A O 1
ATOM 1410 N N . ARG A 1 182 ? 5.196 4.695 -9.535 1.00 81.31 182 ARG A N 1
ATOM 1411 C CA . ARG A 1 182 ? 6.458 5.439 -9.675 1.00 81.31 182 ARG A CA 1
ATOM 1412 C C . ARG A 1 182 ? 7.492 4.642 -10.458 1.00 81.31 182 ARG A C 1
ATOM 1414 O O . ARG A 1 182 ? 8.254 5.207 -11.244 1.00 81.31 182 ARG A O 1
ATOM 1421 N N . ARG A 1 183 ? 7.547 3.325 -10.243 1.00 78.56 183 ARG A N 1
ATOM 1422 C CA . ARG A 1 183 ? 8.510 2.464 -10.929 1.00 78.56 183 ARG A CA 1
ATOM 1423 C C . ARG A 1 183 ? 8.180 2.308 -12.410 1.00 78.56 183 ARG A C 1
ATOM 1425 O O . ARG A 1 183 ? 9.101 2.348 -13.222 1.00 78.56 183 ARG A O 1
ATOM 1432 N N . ILE A 1 184 ? 6.903 2.175 -12.753 1.00 81.62 184 ILE A N 1
ATOM 1433 C CA . ILE A 1 184 ? 6.431 2.087 -14.136 1.00 81.62 184 ILE A CA 1
ATOM 1434 C C . ILE A 1 184 ? 6.653 3.398 -14.876 1.00 81.62 184 ILE A C 1
ATOM 1436 O O . ILE A 1 184 ? 7.206 3.361 -15.970 1.00 81.62 184 ILE A O 1
ATOM 1440 N N . HIS A 1 185 ? 6.329 4.547 -14.278 1.00 78.62 185 HIS A N 1
ATOM 1441 C CA . HIS A 1 185 ? 6.614 5.844 -14.893 1.00 78.62 185 HIS A CA 1
ATOM 1442 C C . HIS A 1 185 ? 8.110 6.014 -15.183 1.00 78.62 185 HIS A C 1
ATOM 1444 O O . HIS A 1 185 ? 8.480 6.303 -16.318 1.00 78.62 185 HIS A O 1
ATOM 1450 N N . LYS A 1 186 ? 8.986 5.681 -14.221 1.00 78.56 186 LYS A N 1
ATOM 1451 C CA . LYS A 1 186 ? 10.442 5.682 -14.455 1.00 78.56 186 LYS A CA 1
ATOM 1452 C C . LYS A 1 186 ? 10.853 4.756 -15.608 1.00 78.56 186 LYS A C 1
ATOM 1454 O O . LYS A 1 186 ? 11.742 5.101 -16.379 1.00 78.56 186 LYS A O 1
ATOM 1459 N N . LEU A 1 187 ? 10.243 3.576 -15.733 1.00 75.31 187 LEU A N 1
ATOM 1460 C CA . LEU A 1 187 ? 10.536 2.650 -16.833 1.00 75.31 187 LEU A CA 1
ATOM 1461 C C . LEU A 1 187 ? 10.053 3.190 -18.186 1.00 75.31 187 LEU A C 1
ATOM 1463 O O . LEU A 1 187 ? 10.780 3.074 -19.171 1.00 75.31 187 LEU A O 1
ATOM 1467 N N . ILE A 1 188 ? 8.871 3.806 -18.235 1.00 76.25 188 ILE A N 1
ATOM 1468 C CA . ILE A 1 188 ? 8.330 4.453 -19.437 1.00 76.25 188 ILE A CA 1
ATOM 1469 C C . ILE A 1 188 ? 9.255 5.584 -19.895 1.00 76.25 188 ILE A C 1
ATOM 1471 O O . ILE A 1 188 ? 9.586 5.649 -21.080 1.00 76.25 188 ILE A O 1
ATOM 1475 N N . ASP A 1 189 ? 9.732 6.421 -18.973 1.00 78.12 189 ASP A N 1
ATOM 1476 C CA . ASP A 1 189 ? 10.638 7.533 -19.280 1.00 78.12 189 ASP A CA 1
ATOM 1477 C C . ASP A 1 189 ? 11.962 7.047 -19.876 1.00 78.12 189 ASP A C 1
ATOM 1479 O O . ASP A 1 189 ? 12.403 7.544 -20.917 1.00 78.12 189 ASP A O 1
ATOM 1483 N N . VAL A 1 190 ? 12.562 6.018 -19.269 1.00 77.88 190 VAL A N 1
ATOM 1484 C CA . VAL A 1 190 ? 13.796 5.392 -19.768 1.00 77.88 190 VAL A CA 1
ATOM 1485 C C . VAL A 1 190 ? 13.589 4.794 -21.154 1.00 77.88 190 VAL A C 1
ATOM 1487 O O . VAL A 1 190 ? 14.418 4.976 -22.047 1.00 77.88 190 VAL A O 1
ATOM 1490 N N . LEU A 1 191 ? 12.472 4.098 -21.362 1.00 71.81 191 LEU A N 1
ATOM 1491 C CA . LEU A 1 191 ? 12.164 3.484 -22.647 1.00 71.81 191 LEU A CA 1
ATOM 1492 C C . LEU A 1 191 ? 11.891 4.534 -23.727 1.00 71.81 191 LEU A C 1
ATOM 1494 O O . LEU A 1 191 ? 12.244 4.298 -24.883 1.00 71.81 191 LEU A O 1
ATOM 1498 N N . ASN A 1 192 ? 11.314 5.688 -23.376 1.00 73.00 192 ASN A N 1
ATOM 1499 C CA . ASN A 1 192 ? 11.046 6.829 -24.263 1.00 73.00 192 ASN A CA 1
ATOM 1500 C C . ASN A 1 192 ? 12.273 7.707 -24.558 1.00 73.00 192 ASN A C 1
ATOM 1502 O O . ASN A 1 192 ? 12.146 8.707 -25.262 1.00 73.00 192 ASN A O 1
ATOM 1506 N N . GLY A 1 193 ? 13.465 7.313 -24.100 1.00 66.25 193 GLY A N 1
ATOM 1507 C CA . GLY A 1 193 ? 14.717 8.010 -24.396 1.00 66.25 193 GLY A CA 1
ATOM 1508 C C . GLY A 1 193 ? 15.069 9.118 -23.402 1.00 66.25 193 GLY A C 1
ATOM 1509 O O . GLY A 1 193 ? 16.025 9.857 -23.637 1.00 66.25 193 GLY A O 1
ATOM 1510 N N . GLY A 1 194 ? 14.340 9.226 -22.286 1.00 56.44 194 GLY A N 1
ATOM 1511 C CA . GLY A 1 194 ? 14.751 10.034 -21.146 1.00 56.44 194 GLY A CA 1
ATOM 1512 C C . GLY A 1 194 ? 15.978 9.411 -20.483 1.00 56.44 194 GLY A C 1
ATOM 1513 O O . GLY A 1 194 ? 16.000 8.215 -20.190 1.00 56.44 194 GLY A O 1
ATOM 1514 N N . GLN A 1 195 ? 17.029 10.201 -20.248 1.00 47.31 195 GLN A N 1
ATOM 1515 C CA . GLN A 1 195 ? 18.139 9.734 -19.422 1.00 47.31 195 GLN A CA 1
ATOM 1516 C C . GLN A 1 195 ? 17.613 9.466 -18.009 1.00 47.31 195 GLN A C 1
ATOM 1518 O O . GLN A 1 195 ? 17.196 10.393 -17.319 1.00 47.31 195 GLN A O 1
ATOM 1523 N N . ALA A 1 196 ? 17.629 8.201 -17.579 1.00 46.41 196 ALA A N 1
ATOM 1524 C CA . ALA A 1 196 ? 17.426 7.860 -16.177 1.00 46.41 196 ALA A CA 1
ATOM 1525 C C . ALA A 1 196 ? 18.513 8.555 -15.355 1.00 46.41 196 ALA A C 1
ATOM 1527 O O . ALA A 1 196 ? 19.684 8.172 -15.416 1.00 46.41 196 ALA A O 1
ATOM 1528 N N . PHE A 1 197 ? 18.131 9.565 -14.577 1.00 49.06 197 PHE A N 1
ATOM 1529 C CA . PHE A 1 197 ? 18.973 10.012 -13.481 1.00 49.06 197 PHE A CA 1
ATOM 1530 C C . PHE A 1 197 ? 19.043 8.874 -12.454 1.00 49.06 197 PHE A C 1
ATOM 1532 O O . PHE A 1 197 ? 18.002 8.311 -12.096 1.00 49.06 197 PHE A O 1
ATOM 1539 N N . PRO A 1 198 ? 20.246 8.482 -12.006 1.00 45.78 198 PRO A N 1
ATOM 1540 C CA . PRO A 1 198 ? 20.368 7.500 -10.952 1.00 45.78 198 PRO A CA 1
ATOM 1541 C C . PRO A 1 198 ? 19.925 8.165 -9.649 1.00 45.78 198 PRO A C 1
ATOM 1543 O O . PRO A 1 198 ? 20.680 8.927 -9.050 1.00 45.78 198 PRO A O 1
ATOM 1546 N N . ASP A 1 199 ? 18.706 7.867 -9.199 1.00 46.59 199 ASP A N 1
ATOM 1547 C CA . ASP A 1 199 ? 18.396 8.000 -7.779 1.00 46.59 199 ASP A CA 1
ATOM 1548 C C . ASP A 1 199 ? 19.240 6.950 -7.062 1.00 46.59 199 ASP A C 1
ATOM 1550 O O . ASP A 1 199 ? 18.955 5.750 -7.103 1.00 46.59 199 ASP A O 1
ATOM 1554 N N . THR A 1 200 ? 20.332 7.416 -6.466 1.00 43.22 200 THR A N 1
ATOM 1555 C CA . THR A 1 200 ? 21.070 6.717 -5.420 1.00 43.22 200 THR A CA 1
ATOM 1556 C C . THR A 1 200 ? 20.050 6.182 -4.423 1.00 43.22 200 THR A C 1
ATOM 1558 O O . THR A 1 200 ? 19.398 6.952 -3.720 1.00 43.22 200 THR A O 1
ATOM 1561 N N . ILE A 1 201 ? 19.869 4.864 -4.409 1.00 45.03 201 ILE A N 1
ATOM 1562 C CA . ILE A 1 201 ? 19.100 4.185 -3.374 1.00 45.03 201 ILE A CA 1
ATOM 1563 C C . ILE A 1 201 ? 19.909 4.392 -2.097 1.00 45.03 201 ILE A C 1
ATOM 1565 O O . ILE A 1 201 ? 20.953 3.767 -1.918 1.00 45.03 201 ILE A O 1
ATOM 1569 N N . ALA A 1 202 ? 19.481 5.331 -1.257 1.00 42.78 202 ALA A N 1
ATOM 1570 C CA . ALA A 1 202 ? 19.865 5.314 0.139 1.00 42.78 202 ALA A CA 1
ATOM 1571 C C . ALA A 1 202 ? 19.219 4.056 0.729 1.00 42.78 202 ALA A C 1
ATOM 1573 O O . ALA A 1 202 ? 17.999 3.977 0.870 1.00 42.78 202 ALA A O 1
ATOM 1574 N N . GLU A 1 203 ? 20.041 3.033 0.950 1.00 52.47 203 GLU A N 1
ATOM 1575 C CA . GLU A 1 203 ? 19.738 1.982 1.910 1.00 52.47 203 GLU A CA 1
ATOM 1576 C C . GLU A 1 203 ? 19.543 2.660 3.269 1.00 52.47 203 GLU A C 1
ATOM 1578 O O . GLU A 1 203 ? 20.511 3.153 3.835 1.00 52.47 203 GLU A O 1
ATOM 1583 N N . ASP A 1 204 ? 18.295 2.773 3.719 1.00 52.75 204 ASP A N 1
ATOM 1584 C CA . ASP A 1 204 ? 17.901 2.707 5.132 1.00 52.75 204 ASP A CA 1
ATOM 1585 C C . ASP A 1 204 ? 16.377 2.881 5.234 1.00 52.75 204 ASP A C 1
ATOM 1587 O O . ASP A 1 204 ? 15.861 3.984 5.076 1.00 52.75 204 ASP A O 1
ATOM 1591 N N . ASP A 1 205 ? 15.650 1.776 5.427 1.00 37.34 205 ASP A N 1
ATOM 1592 C CA . ASP A 1 205 ? 14.874 1.554 6.661 1.00 37.34 205 ASP A CA 1
ATOM 1593 C C . ASP A 1 205 ? 14.336 0.103 6.692 1.00 37.34 205 ASP A C 1
ATOM 1595 O O . ASP A 1 205 ? 14.005 -0.457 5.637 1.00 37.34 205 ASP A O 1
ATOM 1599 N N . PRO A 1 206 ? 14.288 -0.555 7.865 1.00 55.50 206 PRO A N 1
ATOM 1600 C CA . PRO A 1 206 ? 13.962 -1.959 7.995 1.00 55.50 206 PRO A CA 1
ATOM 1601 C C . PRO A 1 206 ? 12.447 -2.192 7.974 1.00 55.50 206 PRO A C 1
ATOM 1603 O O . PRO A 1 206 ? 11.638 -1.306 8.244 1.00 55.50 206 PRO A O 1
ATOM 1606 N N . LEU A 1 207 ? 12.108 -3.433 7.628 1.00 46.31 207 LEU A N 1
ATOM 1607 C CA . LEU A 1 207 ? 10.764 -4.013 7.646 1.00 46.31 207 LEU A CA 1
ATOM 1608 C C . LEU A 1 207 ? 10.035 -3.850 8.984 1.00 46.31 207 LEU A C 1
ATOM 1610 O O . LEU A 1 207 ? 10.699 -4.018 10.033 1.00 46.31 207 LEU A O 1
#

Secondary structure (DSSP, 8-state):
-----------HHHHHHHHHHHHHSHHHHHHHHHHHHHHHHHHHHHHHHHHHHHHHHHHHHH--HHHHHHHHHHHHHHHHHHHHHHHHHHTS----SSSHHHHHHHHHHHHHHHHHHHHHHHHHHHHHHHHHHHHHHHTT--HHHHHHHHHHHHHHHHHHHHHHHHHHHHHHHHHHHHHHHHHHHHHHHHHTT--------------

Sequence (207 aa):
MSETLPATTVSEDDFALIEAAVMETERGRWFLAEYARRNRHADTETILGAIERIEGKVDKKGADPAIATIRFEIADLAEAIERAKSEIAQIQTEGKSGDRFDEAVTELDAIVSHTEQATGEILEAAEKIQEIAWTLRENGAPDSFCDILDDQATQIYTACSFQDITGQRTRKVVNVVSYLERRIHKLIDVLNGGQAFPDTIAEDDPL